Protein AF-A0A1V2Q1C4-F1 (afdb_monomer_lite)

Secondary structure (DSSP, 8-state):
-PPP-HHHHHHHHHHHHHHHHTTPPPPPHHHHHHHH---HHHHHHHHHHHHHHTT-S---------------HHHHHHHHHHHHHHHHHHHHHHHHHHTTS--TTPPTT----HHHHHHHHHHHHHHHHHHHHHHHS-PPSSHHHHHHHHHHHHHHHHHHHHHHHHHHHHHHHHTT--HHHHHHHHHHHHHHHHHHHHHHHHHHTS-----------------

Radius of gyration: 30.24 Å; chains: 1; bounding box: 58×58×98 Å

Foldseek 3Di:
DPPQDVVLLVQQVVQQVVCVVVVHDGDDLVRSCVRRVDDSVSVVVSVVVVVVVVPDPDDDDDDPPDPPPPPPLVVLLVLLVCLQVVLLVVLLCLQLVLQVLDPPDDDPPDDRDPVSSVVSNPLSVQLVVLVVCLPPDPFDDDPVSVCCNCVVSVVSCVVSLVSSLVSQLVVCVSVVHDNVCSNCVNVVSVVSNVVSVVSNVVSVPDDPPPPPPDPDPDDDDDD

Structure (mmCIF, N/CA/C/O backbone):
data_AF-A0A1V2Q1C4-F1
#
_entry.id   AF-A0A1V2Q1C4-F1
#
loop_
_atom_site.group_PDB
_atom_site.id
_atom_site.type_symbol
_atom_site.label_atom_id
_atom_site.label_alt_id
_atom_site.label_comp_id
_atom_site.label_asym_id
_atom_site.label_entity_id
_atom_site.label_seq_id
_atom_site.pdbx_PDB_ins_code
_atom_site.Cartn_x
_atom_site.Cartn_y
_atom_site.Cartn_z
_atom_site.occupancy
_atom_site.B_iso_or_equiv
_atom_site.auth_seq_id
_atom_site.auth_comp_id
_atom_site.auth_asym_id
_atom_site.auth_atom_id
_atom_site.pdbx_PDB_model_num
ATOM 1 N N . MET A 1 1 ? -17.940 -10.088 56.020 1.00 44.50 1 MET A N 1
ATOM 2 C CA . MET A 1 1 ? -17.611 -11.202 55.107 1.00 44.50 1 MET A CA 1
ATOM 3 C C . MET A 1 1 ? -18.701 -12.244 55.258 1.00 44.50 1 MET A C 1
ATOM 5 O O . MET A 1 1 ? -18.766 -12.874 56.302 1.00 44.50 1 MET A O 1
ATOM 9 N N . THR A 1 2 ? -19.612 -12.348 54.292 1.00 52.47 2 THR A N 1
ATOM 10 C CA . THR A 1 2 ? -20.645 -13.393 54.302 1.00 52.47 2 THR A CA 1
ATOM 11 C C . THR A 1 2 ? -19.956 -14.737 54.048 1.00 52.47 2 THR A C 1
ATOM 13 O O . THR A 1 2 ? -19.201 -14.818 53.070 1.00 52.47 2 THR A O 1
ATOM 16 N N . PRO A 1 3 ? -20.134 -15.753 54.911 1.00 53.47 3 PRO A N 1
ATOM 17 C CA . PRO A 1 3 ? -19.597 -17.081 54.649 1.00 53.47 3 PRO A CA 1
ATOM 18 C C . PRO A 1 3 ? -20.165 -17.591 53.322 1.00 53.47 3 PRO A C 1
ATOM 20 O O . PRO A 1 3 ? -21.337 -17.370 53.009 1.00 53.47 3 PRO A O 1
ATOM 23 N N . LEU A 1 4 ? -19.299 -18.189 52.506 1.00 62.41 4 LEU A N 1
ATOM 24 C CA . LEU A 1 4 ? -19.702 -18.816 51.257 1.00 62.41 4 LEU A CA 1
ATOM 25 C C . LEU A 1 4 ? -20.684 -19.947 51.586 1.00 62.41 4 LEU A C 1
ATOM 27 O O . LEU A 1 4 ? -20.444 -20.692 52.533 1.00 62.41 4 LEU A O 1
ATOM 31 N N . ASN A 1 5 ? -21.797 -20.051 50.858 1.00 78.12 5 ASN A N 1
ATOM 32 C CA . ASN A 1 5 ? -22.750 -21.129 51.102 1.00 78.12 5 ASN A CA 1
ATOM 33 C C . ASN A 1 5 ? -22.194 -22.417 50.460 1.00 78.12 5 ASN A C 1
ATOM 35 O O . ASN A 1 5 ? -22.124 -22.456 49.230 1.00 78.12 5 ASN A O 1
ATOM 39 N N . PRO A 1 6 ? -21.781 -23.442 51.232 1.00 76.62 6 PRO A N 1
ATOM 40 C CA . PRO A 1 6 ? -21.206 -24.673 50.679 1.00 76.62 6 PRO A CA 1
ATOM 41 C C . PRO A 1 6 ? -22.166 -25.377 49.711 1.00 76.62 6 PRO A C 1
ATOM 43 O O . PRO A 1 6 ? -21.731 -25.954 48.719 1.00 76.62 6 PRO A O 1
ATOM 46 N N . GLU A 1 7 ? -23.476 -25.229 49.921 1.00 81.12 7 GLU A N 1
ATOM 47 C CA . GLU A 1 7 ? -24.503 -25.768 49.025 1.00 81.12 7 GLU A CA 1
ATOM 48 C C . GLU A 1 7 ? -24.435 -25.166 47.613 1.00 81.12 7 GLU A C 1
ATOM 50 O O . GLU A 1 7 ? -24.717 -25.849 46.630 1.00 81.12 7 GLU A O 1
ATOM 55 N N . LEU A 1 8 ? -24.021 -23.898 47.488 1.00 82.75 8 LEU A N 1
ATOM 56 C CA . LEU A 1 8 ? -23.898 -23.219 46.197 1.00 82.75 8 LEU A CA 1
ATOM 57 C C . LEU A 1 8 ? -22.781 -23.835 45.348 1.00 82.75 8 LEU A C 1
ATOM 59 O O . LEU A 1 8 ? -22.937 -23.995 44.139 1.00 82.75 8 LEU A O 1
ATOM 63 N N . VAL A 1 9 ? -21.655 -24.171 45.979 1.00 82.81 9 VAL A N 1
ATOM 64 C CA . VAL A 1 9 ? -20.495 -24.765 45.302 1.00 82.81 9 VAL A CA 1
ATOM 65 C C . VAL A 1 9 ? -20.861 -26.145 44.770 1.00 82.81 9 VAL A C 1
ATOM 67 O O . VAL A 1 9 ? -20.645 -26.416 43.589 1.00 82.81 9 VAL A O 1
ATOM 70 N N . THR A 1 10 ? -21.517 -26.966 45.594 1.00 85.50 10 THR A N 1
ATOM 71 C CA . THR A 1 10 ? -21.990 -28.297 45.196 1.00 85.50 10 THR A CA 1
ATOM 72 C C . THR A 1 10 ? -23.004 -28.227 44.051 1.00 85.50 10 THR A C 1
ATOM 74 O O . THR A 1 10 ? -22.902 -28.992 43.094 1.00 85.50 10 THR A O 1
ATOM 77 N N . GLN A 1 11 ? -23.943 -27.274 44.078 1.00 83.62 11 GLN A N 1
ATOM 78 C CA . GLN A 1 11 ? -24.908 -27.085 42.985 1.00 83.62 11 GLN A CA 1
ATOM 79 C C . GLN A 1 11 ? -24.237 -26.679 41.665 1.00 83.62 11 GLN A C 1
ATOM 81 O O . GLN A 1 11 ? -24.634 -27.150 40.598 1.00 83.62 11 GLN A O 1
ATOM 86 N N . ILE A 1 12 ? -23.216 -25.817 41.719 1.00 85.56 12 ILE A N 1
ATOM 87 C CA . ILE A 1 12 ? -22.460 -25.401 40.530 1.00 85.56 12 ILE A CA 1
ATOM 88 C C . ILE A 1 12 ? -21.655 -26.579 39.965 1.00 85.56 12 ILE A C 1
ATOM 90 O O . ILE A 1 12 ? -21.700 -26.804 38.755 1.00 85.56 12 ILE A O 1
ATOM 94 N N . GLN A 1 13 ? -20.973 -27.355 40.815 1.00 86.00 13 GLN A N 1
ATOM 95 C CA . GLN A 1 13 ? -20.246 -28.563 40.402 1.00 86.00 13 GLN A CA 1
ATOM 96 C C . GLN A 1 13 ? -21.183 -29.571 39.725 1.00 86.00 13 GLN A C 1
ATOM 98 O O . GLN A 1 13 ? -20.927 -29.985 38.595 1.00 86.00 13 GLN A O 1
ATOM 103 N N . GLN A 1 14 ? -22.321 -29.878 40.353 1.00 86.81 14 GLN A N 1
ATOM 104 C CA . GLN A 1 14 ? -23.296 -30.825 39.816 1.00 86.81 14 GLN A CA 1
ATOM 105 C C . GLN A 1 14 ? -23.873 -30.364 38.466 1.00 86.81 14 GLN A C 1
ATOM 107 O O . GLN A 1 14 ? -24.061 -31.177 37.559 1.00 86.81 14 GLN A O 1
ATOM 112 N N . ALA A 1 15 ? -24.120 -29.061 38.286 1.00 83.88 15 ALA A N 1
ATOM 113 C CA . ALA A 1 15 ? -24.587 -28.511 37.012 1.00 83.88 15 ALA A CA 1
ATOM 114 C C . ALA A 1 15 ? -23.535 -28.635 35.893 1.00 83.88 15 ALA A C 1
ATOM 116 O O . ALA A 1 15 ? -23.882 -28.932 34.748 1.00 83.88 15 ALA A O 1
ATOM 117 N N . ILE A 1 16 ? -22.253 -28.436 36.215 1.00 85.56 16 ILE A N 1
ATOM 118 C CA . ILE A 1 16 ? -21.141 -28.591 35.266 1.00 85.56 16 ILE A CA 1
ATOM 119 C C . ILE A 1 16 ? -20.947 -30.068 34.896 1.00 85.56 16 ILE A C 1
ATOM 121 O O . ILE A 1 16 ? -20.787 -30.386 33.717 1.00 85.56 16 ILE A O 1
ATOM 125 N N . GLU A 1 17 ? -21.003 -30.975 35.872 1.00 86.12 17 GLU A N 1
ATOM 126 C CA . GLU A 1 17 ? -20.900 -32.420 35.643 1.00 86.12 17 GLU A CA 1
ATOM 127 C C . GLU A 1 17 ? -22.058 -32.957 34.805 1.00 86.12 17 GLU A C 1
ATOM 129 O O . GLU A 1 17 ? -21.836 -33.741 33.884 1.00 86.12 17 GLU A O 1
ATOM 134 N N . THR A 1 18 ? -23.280 -32.485 35.059 1.00 83.31 18 THR A N 1
ATOM 135 C CA . THR A 1 18 ? -24.466 -32.876 34.284 1.00 83.31 18 THR A CA 1
ATOM 136 C C . THR A 1 18 ? -24.341 -32.440 32.822 1.00 83.31 18 THR A C 1
ATOM 138 O O . THR A 1 18 ? -24.598 -33.238 31.922 1.00 83.31 18 THR A O 1
ATOM 141 N N . ALA A 1 19 ? -23.882 -31.209 32.561 1.00 79.75 19 ALA A N 1
ATOM 142 C CA . ALA A 1 19 ? -23.639 -30.731 31.197 1.00 79.75 19 ALA A CA 1
ATOM 143 C C . ALA A 1 19 ? -22.527 -31.533 30.499 1.00 79.75 19 ALA A C 1
ATOM 145 O O . ALA A 1 19 ? -22.669 -31.921 29.340 1.00 79.75 19 ALA A O 1
ATOM 146 N N . ARG A 1 20 ? -21.454 -31.866 31.229 1.00 83.31 20 ARG A N 1
ATOM 147 C CA . ARG A 1 20 ? -20.364 -32.710 30.722 1.00 83.31 20 ARG A CA 1
ATOM 148 C C . ARG A 1 20 ? -20.846 -34.123 30.383 1.00 83.31 20 ARG A C 1
ATOM 150 O O . ARG A 1 20 ? -20.477 -34.642 29.334 1.00 83.31 20 ARG A O 1
ATOM 157 N N . ALA A 1 21 ? -21.683 -34.727 31.228 1.00 79.75 21 ALA A N 1
ATOM 158 C CA . ALA A 1 21 ? -22.277 -36.042 30.982 1.00 79.75 21 ALA A CA 1
ATOM 159 C C . ALA A 1 21 ? -23.221 -36.039 29.766 1.00 79.75 21 ALA A C 1
ATOM 161 O O . ALA A 1 21 ? -23.303 -37.035 29.051 1.00 79.75 21 ALA A O 1
ATOM 162 N N . ALA A 1 22 ? -23.884 -34.911 29.498 1.00 79.44 22 ALA A N 1
ATOM 163 C CA . ALA A 1 22 ? -24.719 -34.705 28.317 1.00 79.44 22 ALA A CA 1
ATOM 164 C C . ALA A 1 22 ? -23.923 -34.355 27.039 1.00 79.44 22 ALA A C 1
ATOM 166 O O . ALA A 1 22 ? -24.509 -34.271 25.962 1.00 79.44 22 ALA A O 1
ATOM 167 N N . GLY A 1 23 ? -22.601 -34.154 27.132 1.00 75.88 23 GLY A N 1
ATOM 168 C CA . GLY A 1 23 ? -21.765 -33.709 26.010 1.00 75.88 23 GLY A CA 1
ATOM 169 C C . GLY A 1 23 ? -21.990 -32.246 25.607 1.00 75.88 23 GLY A C 1
ATOM 170 O O . GLY A 1 23 ? -21.585 -31.836 24.519 1.00 75.88 23 GLY A O 1
ATOM 171 N N . GLU A 1 24 ? -22.636 -31.457 26.465 1.00 79.56 24 GLU A N 1
ATOM 172 C CA . GLU A 1 24 ? -22.929 -30.047 26.233 1.00 79.56 24 GLU A CA 1
ATOM 173 C C . GLU A 1 24 ? -21.796 -29.139 26.742 1.00 79.56 24 GLU A C 1
ATOM 175 O O . GLU A 1 24 ? -21.061 -29.495 27.673 1.00 79.56 24 GLU A O 1
ATOM 180 N N . PRO A 1 25 ? -21.628 -27.939 26.154 1.00 78.62 25 PRO A N 1
ATOM 181 C CA . PRO A 1 25 ? -20.706 -26.949 26.692 1.00 78.62 25 PRO A CA 1
ATOM 182 C C . PRO A 1 25 ? -21.104 -26.557 28.128 1.00 78.62 25 PRO A C 1
ATOM 184 O O . PRO A 1 25 ? -22.296 -26.482 28.439 1.00 78.62 25 PRO A O 1
ATOM 187 N N . PRO A 1 26 ? -20.127 -26.265 29.008 1.00 78.88 26 PRO A N 1
ATOM 188 C CA . PRO A 1 26 ? -20.406 -25.952 30.403 1.00 78.88 26 PRO A CA 1
ATOM 189 C C . PRO A 1 26 ? -21.335 -24.731 30.517 1.00 78.88 26 PRO A C 1
ATOM 191 O O . PRO A 1 26 ? -21.164 -23.751 29.779 1.00 78.88 26 PRO A O 1
ATOM 194 N N . PRO A 1 27 ? -22.316 -24.760 31.438 1.00 81.31 27 PRO A N 1
ATOM 195 C CA . PRO A 1 27 ? -23.325 -23.719 31.547 1.00 81.31 27 PRO A CA 1
ATOM 196 C C . PRO A 1 27 ? -22.676 -22.370 31.862 1.00 81.31 27 PRO A C 1
ATOM 198 O O . PRO A 1 27 ? -21.942 -22.208 32.837 1.00 81.31 27 PRO A O 1
ATOM 201 N N . GLY A 1 28 ? -22.968 -21.373 31.025 1.00 81.19 28 GLY A N 1
ATOM 202 C CA . GLY A 1 28 ? -22.467 -20.017 31.211 1.00 81.19 28 GLY A CA 1
ATOM 203 C C . GLY A 1 28 ? -22.976 -19.373 32.505 1.00 81.19 28 GLY A C 1
ATOM 204 O O . GLY A 1 28 ? -24.005 -19.750 33.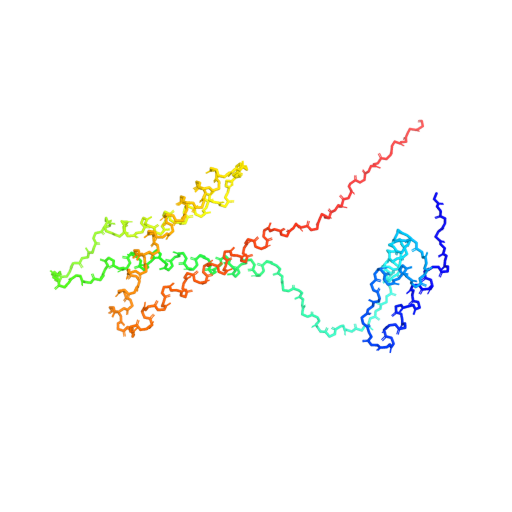064 1.00 81.19 28 GLY A O 1
ATOM 205 N N . ARG A 1 29 ? -22.285 -18.321 32.954 1.00 78.38 29 ARG A N 1
ATOM 206 C CA . ARG A 1 29 ? -22.619 -17.576 34.183 1.00 78.38 29 ARG A CA 1
ATOM 207 C C . ARG A 1 29 ? -24.094 -17.141 34.280 1.00 78.38 29 ARG A C 1
ATOM 209 O O . ARG A 1 29 ? -24.677 -17.350 35.340 1.00 78.38 29 ARG A O 1
ATOM 216 N N . PRO A 1 30 ? -24.741 -16.617 33.216 1.00 77.50 30 PRO A N 1
ATOM 217 C CA . PRO A 1 30 ? -26.167 -16.276 33.268 1.00 77.50 30 PRO A CA 1
ATOM 218 C C . PRO A 1 30 ? -27.071 -17.494 33.504 1.00 77.50 30 PRO A C 1
ATOM 220 O O . PRO A 1 30 ? -28.114 -17.384 34.143 1.00 77.50 30 PRO A O 1
ATOM 223 N N . THR A 1 31 ? -26.665 -18.663 33.008 1.00 80.81 31 THR A N 1
ATOM 224 C CA . THR A 1 31 ? -27.377 -19.929 33.198 1.00 80.81 31 THR A CA 1
ATOM 225 C C . THR A 1 31 ? -27.250 -20.405 34.641 1.00 80.81 31 THR A C 1
ATOM 227 O O . THR A 1 31 ? -28.256 -20.759 35.247 1.00 80.81 31 THR A O 1
ATOM 230 N N . LEU A 1 32 ? -26.057 -20.314 35.238 1.00 84.31 32 LEU A N 1
ATOM 231 C CA . LEU A 1 32 ? -25.843 -20.643 36.652 1.00 84.31 32 LEU A CA 1
ATOM 232 C C . LEU A 1 32 ? -26.638 -19.721 37.592 1.00 84.31 32 LEU A C 1
ATOM 234 O O . LEU A 1 32 ? -27.196 -20.205 38.572 1.00 84.31 32 LEU A O 1
ATOM 238 N N . VAL A 1 33 ? -26.768 -18.423 37.272 1.00 85.19 33 VAL A N 1
ATOM 239 C CA . VAL A 1 33 ? -27.636 -17.479 38.016 1.00 85.19 33 VAL A CA 1
ATOM 240 C C . VAL A 1 33 ? -29.088 -17.952 38.007 1.00 85.19 33 VAL A C 1
ATOM 242 O O . VAL A 1 33 ? -29.743 -17.966 39.046 1.00 85.19 33 VAL A O 1
ATOM 245 N N . ARG A 1 34 ? -29.596 -18.378 36.844 1.00 81.50 34 ARG A N 1
ATOM 246 C CA . ARG A 1 34 ? -30.978 -18.858 36.710 1.00 81.50 34 ARG A CA 1
ATOM 247 C C . ARG A 1 34 ? -31.217 -20.191 37.416 1.00 81.50 34 ARG A C 1
ATOM 249 O O . ARG A 1 34 ? -32.305 -20.385 37.942 1.00 81.50 34 ARG A O 1
ATOM 256 N N . LEU A 1 35 ? -30.230 -21.088 37.407 1.00 79.75 35 LEU A N 1
ATOM 257 C CA . LEU A 1 35 ? -30.340 -22.422 38.003 1.00 79.75 35 LEU A CA 1
ATOM 258 C C . LEU A 1 35 ? -30.222 -22.401 39.530 1.00 79.75 35 LEU A C 1
ATOM 260 O O . LEU A 1 35 ? -30.943 -23.125 40.203 1.00 79.75 35 LEU A O 1
ATOM 264 N N . THR A 1 36 ? -29.333 -21.567 40.071 1.00 81.56 36 THR A N 1
ATOM 265 C CA . THR A 1 36 ? -29.051 -21.520 41.518 1.00 81.56 36 THR A CA 1
ATOM 266 C C . THR A 1 36 ? -29.852 -20.445 42.256 1.00 81.56 36 THR A C 1
ATOM 268 O O . THR A 1 36 ? -29.891 -20.437 43.482 1.00 81.56 36 THR A O 1
ATOM 271 N N . GLY A 1 37 ? -30.449 -19.485 41.536 1.00 81.19 37 GLY A N 1
ATOM 272 C CA . GLY A 1 37 ? -31.089 -18.307 42.134 1.00 81.19 37 GLY A CA 1
ATOM 273 C C . GLY A 1 37 ? -30.113 -17.369 42.858 1.00 81.19 37 GLY A C 1
ATOM 274 O O . GLY A 1 37 ? -30.539 -16.401 43.489 1.00 81.19 37 GLY A O 1
ATOM 275 N N . ALA A 1 38 ? -28.806 -17.639 42.784 1.00 84.81 38 ALA A N 1
ATOM 276 C CA . ALA A 1 38 ? -27.780 -16.872 43.467 1.00 84.81 38 ALA A CA 1
ATOM 277 C C . ALA A 1 38 ? -27.375 -15.621 42.682 1.00 84.81 38 ALA A C 1
ATOM 279 O O . ALA A 1 38 ? -27.537 -15.514 41.465 1.00 84.81 38 ALA A O 1
ATOM 280 N N . THR A 1 39 ? -26.792 -14.656 43.390 1.00 84.25 39 THR A N 1
ATOM 281 C CA . THR A 1 39 ? -26.277 -13.437 42.763 1.00 84.25 39 THR A CA 1
ATOM 282 C C . THR A 1 39 ? -25.044 -13.741 41.904 1.00 84.25 39 THR A C 1
ATOM 284 O O . THR A 1 39 ? -24.215 -14.581 42.256 1.00 84.25 39 THR A O 1
ATOM 287 N N . ASP A 1 40 ? -24.859 -13.010 40.798 1.00 81.75 40 ASP A N 1
ATOM 288 C CA . ASP A 1 40 ? -23.687 -13.169 39.913 1.00 81.75 40 ASP A CA 1
ATOM 289 C C . ASP A 1 40 ? -22.347 -13.018 40.661 1.00 81.75 40 ASP A C 1
ATOM 291 O O . ASP A 1 40 ? -21.346 -13.643 40.305 1.00 81.75 40 ASP A O 1
ATOM 295 N N . HIS A 1 41 ? -22.318 -12.214 41.728 1.00 80.25 41 HIS A N 1
ATOM 296 C CA . HIS A 1 41 ? -21.135 -12.071 42.571 1.00 80.25 41 HIS A CA 1
ATOM 297 C C . HIS A 1 41 ? -20.815 -13.357 43.351 1.00 80.25 41 HIS A C 1
ATOM 299 O O . HIS A 1 41 ? -19.655 -13.764 43.396 1.00 80.25 41 HIS A O 1
ATOM 305 N N . ALA A 1 42 ? -21.829 -14.026 43.909 1.00 82.31 42 ALA A N 1
ATOM 306 C CA . ALA A 1 42 ? -21.651 -15.295 44.613 1.00 82.31 42 ALA A CA 1
ATOM 307 C C . ALA A 1 42 ? -21.174 -16.406 43.664 1.00 82.31 42 ALA A C 1
ATOM 309 O O . ALA A 1 42 ? -20.273 -17.164 44.011 1.00 82.31 42 ALA A O 1
ATOM 310 N N . ILE A 1 43 ? -21.701 -16.437 42.436 1.00 83.56 43 ILE A N 1
ATOM 311 C CA . ILE A 1 43 ? -21.305 -17.412 41.409 1.00 83.56 43 ILE A CA 1
ATOM 312 C C . ILE A 1 43 ? -19.874 -17.174 40.933 1.00 83.56 43 ILE A C 1
ATOM 314 O O . ILE A 1 43 ? -19.113 -18.125 40.791 1.00 83.56 43 ILE A O 1
ATOM 318 N N . ARG A 1 44 ? -19.464 -15.912 40.738 1.00 83.38 44 ARG A N 1
ATOM 319 C CA . ARG A 1 44 ? -18.059 -15.582 40.448 1.00 83.38 44 ARG A CA 1
ATOM 320 C C . ARG A 1 44 ? -17.117 -16.078 41.528 1.00 83.38 44 ARG A C 1
ATOM 322 O O . ARG A 1 44 ? -16.071 -16.626 41.207 1.00 83.38 44 ARG A O 1
ATOM 329 N N . LYS A 1 45 ? -17.482 -15.847 42.788 1.00 82.19 45 LYS A N 1
ATOM 330 C CA . LYS A 1 45 ? -16.655 -16.235 43.924 1.00 82.19 45 LYS A CA 1
ATOM 331 C C . LYS A 1 45 ? -16.547 -17.760 44.037 1.00 82.19 45 LYS A C 1
ATOM 333 O O . LYS A 1 45 ? -15.441 -18.261 44.171 1.00 82.19 45 LYS A O 1
ATOM 338 N N . ALA A 1 46 ? -17.657 -18.480 43.874 1.00 81.81 46 ALA A N 1
ATOM 339 C CA . ALA A 1 46 ? -17.675 -19.942 43.884 1.00 81.81 46 ALA A CA 1
ATOM 340 C C . ALA A 1 46 ? -16.881 -20.561 42.716 1.00 81.81 46 ALA A C 1
ATOM 342 O O . ALA A 1 46 ? -16.105 -21.484 42.927 1.00 81.81 46 ALA A O 1
ATOM 343 N N . LEU A 1 47 ? -17.009 -20.028 41.493 1.00 82.44 47 LEU A N 1
ATOM 344 C CA . LEU A 1 47 ? -16.219 -20.490 40.341 1.00 82.44 47 LEU A CA 1
ATOM 345 C C . LEU A 1 47 ? -14.716 -20.226 40.511 1.00 82.44 47 LEU A C 1
ATOM 347 O O . LEU A 1 47 ? -13.903 -21.026 40.057 1.00 82.44 47 LEU A O 1
ATOM 351 N N . ALA A 1 48 ? -14.347 -19.109 41.146 1.00 81.50 48 ALA A N 1
ATOM 352 C CA . ALA A 1 48 ? -12.953 -18.807 41.453 1.00 81.50 48 ALA A CA 1
ATOM 353 C C . ALA A 1 48 ? -12.384 -19.790 42.482 1.00 81.50 48 ALA A C 1
ATOM 355 O O . ALA A 1 48 ? -11.286 -20.285 42.270 1.00 81.50 48 ALA A O 1
ATOM 356 N N . GLU A 1 49 ? -13.143 -20.111 43.537 1.00 78.31 49 GLU A N 1
ATOM 357 C CA . GLU A 1 49 ? -12.734 -21.091 44.551 1.00 78.31 49 GLU A CA 1
ATOM 358 C C . GLU A 1 49 ? -12.543 -22.491 43.948 1.00 78.31 49 GLU A C 1
ATOM 360 O O . GLU A 1 49 ? -11.486 -23.082 44.162 1.00 78.31 49 GLU A O 1
ATOM 365 N N . LEU A 1 50 ? -13.464 -22.946 43.087 1.00 78.44 50 LEU A N 1
ATOM 366 C CA . LEU A 1 50 ? -13.340 -24.214 42.350 1.00 78.44 50 LEU A CA 1
ATOM 367 C C . LEU A 1 50 ? -12.087 -24.281 41.466 1.00 78.44 50 LEU A C 1
ATOM 369 O O . LEU A 1 50 ? -11.400 -25.297 41.437 1.00 78.44 50 LEU A O 1
ATOM 373 N N . ALA A 1 51 ? -11.755 -23.190 40.770 1.00 76.69 51 ALA A N 1
ATOM 374 C CA . ALA A 1 51 ? -10.545 -23.131 39.951 1.00 76.69 51 ALA A CA 1
ATOM 375 C C . ALA A 1 51 ? -9.257 -23.213 40.797 1.00 76.69 51 ALA A C 1
ATOM 377 O O . ALA A 1 51 ? -8.241 -23.735 40.336 1.00 76.69 51 ALA A O 1
ATOM 378 N N . THR A 1 52 ? -9.295 -22.717 42.038 1.00 69.12 52 THR A N 1
ATOM 379 C CA . THR A 1 52 ? -8.198 -22.881 43.008 1.00 69.12 52 THR A CA 1
ATOM 380 C C . THR A 1 52 ? -8.097 -24.301 43.565 1.00 69.12 52 THR A C 1
ATOM 382 O O . THR A 1 52 ? -6.977 -24.757 43.772 1.00 69.12 52 THR A O 1
ATOM 385 N N . GLU A 1 53 ? -9.212 -25.010 43.784 1.00 60.31 53 GLU A N 1
ATOM 386 C CA . GLU A 1 53 ? -9.202 -26.403 44.273 1.00 60.31 53 GLU A CA 1
ATOM 387 C C . GLU A 1 53 ? -8.656 -27.392 43.232 1.00 60.31 53 GLU A C 1
ATOM 389 O O . GLU A 1 53 ? -7.854 -28.257 43.584 1.00 60.31 53 GLU A O 1
ATOM 394 N N . ASP A 1 54 ? -8.986 -27.211 41.947 1.00 58.78 54 ASP A N 1
ATOM 395 C CA . ASP A 1 54 ? -8.420 -28.010 40.842 1.00 58.78 54 ASP A CA 1
ATOM 396 C C . ASP A 1 54 ? -6.898 -27.804 40.670 1.00 58.78 54 ASP A C 1
ATOM 398 O O . ASP A 1 54 ? -6.229 -28.569 39.974 1.00 58.78 54 ASP A O 1
ATOM 402 N N . THR A 1 55 ? -6.324 -26.787 41.325 1.00 50.56 55 THR A N 1
ATOM 403 C CA . THR A 1 55 ? -4.891 -26.461 41.288 1.00 50.56 55 THR A CA 1
ATOM 404 C C . THR A 1 55 ? -4.193 -26.840 42.606 1.00 50.56 55 THR A C 1
ATOM 406 O O . THR A 1 55 ? -3.369 -26.090 43.130 1.00 50.56 55 THR A O 1
ATOM 409 N N . SER A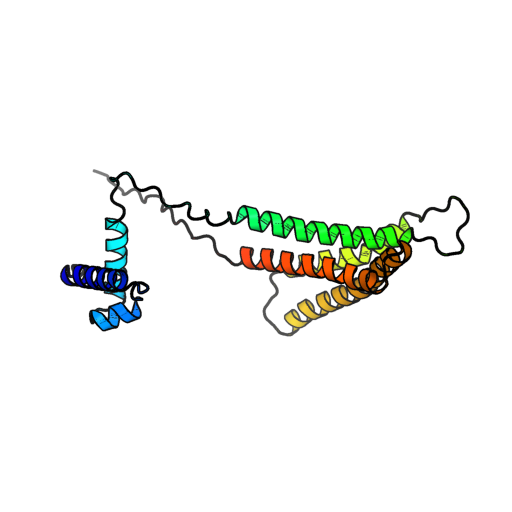 1 56 ? -4.510 -28.009 43.170 1.00 42.28 56 SER A N 1
ATOM 410 C CA . SER A 1 56 ? -3.718 -28.611 44.253 1.00 42.28 56 SER A CA 1
ATOM 411 C C . SER A 1 56 ? -2.530 -29.405 43.668 1.00 42.28 56 SER A C 1
ATOM 413 O O . SER A 1 56 ? -2.718 -30.187 42.733 1.00 42.28 56 SER A O 1
ATOM 415 N N . PRO A 1 57 ? -1.285 -29.213 44.152 1.00 48.50 57 PRO A N 1
ATOM 416 C CA . PRO A 1 57 ? -0.085 -29.766 43.531 1.00 48.50 57 PRO A CA 1
ATOM 417 C C . PRO A 1 57 ? 0.100 -31.233 43.924 1.00 48.50 57 PRO A C 1
ATOM 419 O O . PRO A 1 57 ? 0.815 -31.559 44.870 1.00 48.50 57 PRO A O 1
ATOM 422 N N . GLY A 1 58 ? -0.539 -32.128 43.184 1.00 50.09 58 GLY A N 1
ATOM 423 C CA . GLY A 1 58 ? -0.327 -33.554 43.357 1.00 50.09 58 GLY A CA 1
ATOM 424 C C . GLY A 1 58 ? -1.357 -34.389 42.630 1.00 50.09 58 GLY A C 1
ATOM 425 O O . GLY A 1 58 ? -2.204 -34.973 43.284 1.00 50.09 58 GLY A O 1
ATOM 426 N N . ASP A 1 59 ? -1.257 -34.491 41.304 1.00 40.41 59 ASP A N 1
ATOM 427 C CA . ASP A 1 59 ? -1.293 -35.827 40.721 1.00 40.41 59 ASP A CA 1
ATOM 428 C C . ASP A 1 59 ? -0.721 -35.899 39.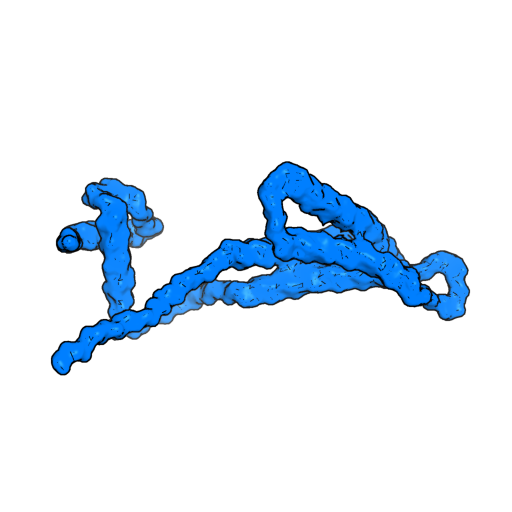310 1.00 40.41 59 ASP A C 1
ATOM 430 O O . ASP A 1 59 ? -0.733 -34.958 38.515 1.00 40.41 59 ASP A O 1
ATOM 434 N N . THR A 1 60 ? -0.161 -37.066 39.043 1.00 49.00 60 THR A N 1
ATOM 435 C CA . THR A 1 60 ? 0.639 -37.398 37.873 1.00 49.00 60 THR A CA 1
ATOM 436 C C . THR A 1 60 ? -0.226 -38.230 36.925 1.00 49.00 60 THR A C 1
ATOM 438 O O . THR A 1 60 ? -0.922 -39.137 37.369 1.00 49.00 60 THR A O 1
ATOM 441 N N . SER A 1 61 ? -0.044 -38.051 35.612 1.00 47.22 61 SER A N 1
ATOM 442 C CA . SER A 1 61 ? -0.389 -39.006 34.530 1.00 47.22 61 SER A CA 1
ATOM 443 C C . SER A 1 61 ? -1.811 -38.980 33.939 1.00 47.22 61 SER A C 1
ATOM 445 O O . SER A 1 61 ? -2.656 -39.823 34.213 1.00 47.22 61 SER A O 1
ATOM 447 N N . THR A 1 62 ? -2.002 -38.143 32.923 1.00 40.59 62 THR A N 1
ATOM 448 C CA . THR A 1 62 ? -2.512 -38.583 31.609 1.00 40.59 62 THR A CA 1
ATOM 449 C C . THR A 1 62 ? -1.877 -37.648 30.581 1.00 40.59 62 THR A C 1
ATOM 451 O O . THR A 1 62 ? -1.994 -36.436 30.758 1.00 40.59 62 THR A O 1
ATOM 454 N N . PRO A 1 63 ? -1.152 -38.132 29.553 1.00 46.69 63 PRO A N 1
ATOM 455 C CA . PRO A 1 63 ? -0.598 -37.227 28.562 1.00 46.69 63 PRO A CA 1
ATOM 456 C C . PRO A 1 63 ? -1.770 -36.591 27.810 1.00 46.69 63 PRO A C 1
ATOM 458 O O . PRO A 1 63 ? -2.548 -37.322 27.189 1.00 46.69 63 PRO A O 1
ATOM 461 N N . PRO A 1 64 ? -1.937 -35.258 27.845 1.00 52.00 64 PRO A N 1
ATOM 462 C CA . PRO A 1 64 ? -2.836 -34.620 26.911 1.00 52.00 64 PRO A CA 1
ATOM 463 C C . PRO A 1 64 ? -2.293 -34.918 25.513 1.00 52.00 64 PRO A C 1
ATOM 465 O O . PRO A 1 64 ? -1.135 -34.628 25.202 1.00 52.00 64 PRO A O 1
ATOM 468 N N . SER A 1 65 ? -3.141 -35.517 24.674 1.00 54.66 65 SER A N 1
ATOM 469 C CA . SER A 1 65 ? -3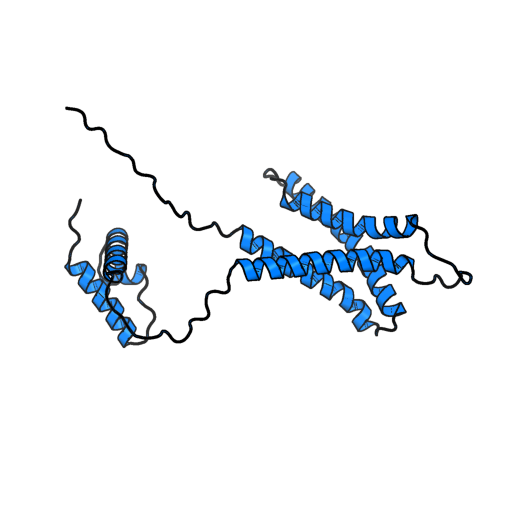.010 -35.444 23.215 1.00 54.66 65 SER A CA 1
ATOM 470 C C . SER A 1 65 ? -2.557 -34.024 22.872 1.00 54.66 65 SER A C 1
ATOM 472 O O . SER A 1 65 ? -3.135 -33.108 23.463 1.00 54.66 65 SER A O 1
ATOM 474 N N . PRO A 1 66 ? -1.511 -33.808 22.048 1.00 55.53 66 PRO A N 1
ATOM 475 C CA . PRO A 1 66 ? -0.848 -32.517 21.960 1.00 55.53 66 PRO A CA 1
ATOM 476 C C . PRO A 1 66 ? -1.867 -31.470 21.527 1.00 55.53 66 PRO A C 1
ATOM 478 O O . PRO A 1 66 ? -2.162 -31.311 20.342 1.00 55.53 66 PRO A O 1
ATOM 481 N N . ALA A 1 67 ? -2.409 -30.751 22.511 1.00 54.94 67 ALA A N 1
ATOM 482 C CA . ALA A 1 67 ? -3.021 -29.468 22.298 1.00 54.94 67 ALA A CA 1
ATOM 483 C C . ALA A 1 67 ? -1.923 -28.686 21.600 1.00 54.94 67 ALA A C 1
ATOM 485 O O . ALA A 1 67 ? -0.851 -28.474 22.173 1.00 54.94 67 ALA A O 1
ATOM 486 N N . THR A 1 68 ? -2.144 -28.390 20.320 1.00 56.47 68 THR A N 1
ATOM 487 C CA . THR A 1 68 ? -1.265 -27.522 19.554 1.00 56.47 68 THR A CA 1
ATOM 488 C C . THR A 1 68 ? -0.975 -26.336 20.464 1.00 56.47 68 THR A C 1
ATOM 490 O O . THR A 1 68 ? -1.936 -25.670 20.867 1.00 56.47 68 THR A O 1
ATOM 493 N N . PRO A 1 69 ? 0.286 -26.124 20.897 1.00 51.97 69 PRO A N 1
ATOM 494 C CA . PRO A 1 69 ? 0.590 -24.995 21.756 1.00 51.97 69 PRO A CA 1
ATOM 495 C C . PRO A 1 69 ? 0.013 -23.767 21.055 1.00 51.97 69 PRO A C 1
ATOM 497 O O . PRO A 1 69 ? 0.167 -23.685 19.829 1.00 51.97 69 PRO A O 1
ATOM 500 N N . PRO A 1 70 ? -0.705 -22.869 21.760 1.00 56.69 70 PRO A N 1
ATOM 501 C CA . PRO A 1 70 ? -1.223 -21.665 21.129 1.00 56.69 70 PRO A CA 1
ATOM 502 C C . PRO A 1 70 ? -0.052 -21.047 20.378 1.00 56.69 70 PRO A C 1
ATOM 504 O O . PRO A 1 70 ? 0.982 -20.770 20.995 1.00 56.69 70 PRO A O 1
ATOM 507 N N . ALA A 1 71 ? -0.166 -20.987 19.045 1.00 55.69 71 ALA A N 1
ATOM 508 C CA . ALA A 1 71 ? 0.923 -20.563 18.180 1.00 55.69 71 ALA A CA 1
ATOM 509 C C . ALA A 1 71 ? 1.484 -19.278 18.780 1.00 55.69 71 ALA A C 1
ATOM 511 O O . ALA A 1 71 ? 0.738 -18.318 18.996 1.00 55.69 71 ALA A O 1
ATOM 512 N N . ARG A 1 72 ? 2.758 -19.322 19.188 1.00 55.38 72 ARG A N 1
ATOM 513 C CA . ARG A 1 72 ? 3.365 -18.265 19.996 1.00 55.38 72 ARG A CA 1
ATOM 514 C C . ARG A 1 72 ? 3.113 -16.946 19.279 1.00 55.38 72 ARG A C 1
ATOM 516 O O . ARG A 1 72 ? 3.440 -16.807 18.105 1.00 55.38 72 ARG A O 1
ATOM 523 N N . THR A 1 73 ? 2.521 -15.978 19.967 1.00 61.25 73 THR A N 1
ATOM 524 C CA . THR A 1 73 ? 2.193 -14.655 19.407 1.00 61.25 73 THR A CA 1
ATOM 525 C C . THR A 1 73 ? 3.416 -13.968 18.781 1.00 61.25 73 THR A C 1
ATOM 527 O O . THR A 1 73 ? 3.287 -13.194 17.832 1.00 61.25 73 THR A O 1
ATOM 530 N N . THR A 1 74 ? 4.618 -14.317 19.252 1.00 63.59 74 THR A N 1
ATOM 531 C CA . THR A 1 74 ? 5.914 -13.939 18.676 1.00 63.59 74 THR A CA 1
ATOM 532 C C . THR A 1 74 ? 6.107 -14.429 17.235 1.00 63.59 74 THR A C 1
ATOM 534 O O . THR A 1 74 ? 6.599 -13.662 16.408 1.00 63.59 74 THR A O 1
ATOM 537 N N . ASP A 1 75 ? 5.676 -15.653 16.911 1.00 77.19 75 ASP A N 1
ATOM 538 C CA . ASP A 1 75 ? 5.823 -16.252 15.577 1.00 77.19 75 ASP A CA 1
ATOM 539 C C . ASP A 1 75 ? 4.912 -15.529 14.569 1.00 77.19 75 ASP A C 1
ATOM 541 O O . ASP A 1 75 ? 5.354 -15.139 13.488 1.00 77.19 75 ASP A O 1
ATOM 545 N N . GLY A 1 76 ? 3.666 -15.227 14.956 1.00 83.44 76 GLY A N 1
ATOM 546 C CA . GLY A 1 76 ? 2.731 -14.461 14.121 1.00 83.44 76 GLY A CA 1
ATOM 547 C C . GLY A 1 76 ? 3.191 -13.021 13.859 1.00 83.44 76 GLY A C 1
ATOM 548 O O . GLY A 1 76 ? 3.085 -12.523 12.735 1.00 83.44 76 GLY A O 1
ATOM 549 N N . ARG A 1 77 ? 3.771 -12.360 14.870 1.00 86.75 77 ARG A N 1
ATOM 550 C CA . ARG A 1 77 ? 4.340 -11.012 14.725 1.00 86.75 77 ARG A CA 1
ATOM 551 C C . ARG A 1 77 ? 5.522 -10.984 13.768 1.00 86.75 77 ARG A C 1
ATOM 553 O O . ARG A 1 77 ? 5.595 -10.069 12.951 1.00 86.75 77 ARG A O 1
ATOM 560 N N . LEU A 1 78 ? 6.410 -11.973 13.847 1.00 88.12 78 LEU A N 1
ATOM 561 C CA . LEU A 1 78 ? 7.555 -12.082 12.947 1.00 88.12 78 LEU A CA 1
ATOM 562 C C . LEU A 1 78 ? 7.103 -12.257 11.493 1.00 88.12 78 LEU A C 1
ATOM 564 O O . LEU A 1 78 ? 7.590 -11.542 10.621 1.00 88.12 78 LEU A O 1
ATOM 568 N N . VAL A 1 79 ? 6.138 -13.146 11.240 1.00 88.38 79 VAL A N 1
ATOM 569 C CA . VAL A 1 79 ? 5.598 -13.397 9.892 1.00 88.38 79 VAL A CA 1
ATOM 570 C C . VAL A 1 79 ? 4.928 -12.148 9.320 1.00 88.38 79 VAL A C 1
ATOM 572 O O . VAL A 1 79 ? 5.181 -11.780 8.173 1.00 88.38 79 VAL A O 1
ATOM 575 N N . ALA A 1 80 ? 4.120 -11.451 10.122 1.00 87.94 80 ALA A N 1
ATOM 576 C CA . ALA A 1 80 ? 3.478 -10.217 9.686 1.00 87.94 80 ALA A CA 1
ATOM 577 C C . ALA A 1 80 ? 4.515 -9.133 9.335 1.00 87.94 80 ALA A C 1
ATOM 579 O O . ALA A 1 80 ? 4.401 -8.487 8.293 1.00 87.94 80 ALA A O 1
ATOM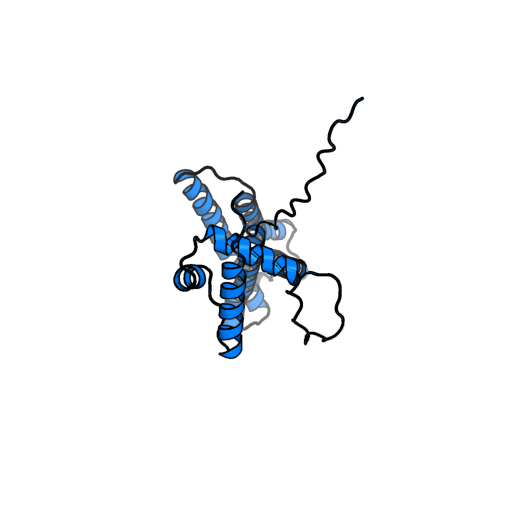 580 N N . TRP A 1 81 ? 5.564 -8.985 10.153 1.00 91.69 81 TRP A N 1
ATOM 581 C CA . TRP A 1 81 ? 6.654 -8.041 9.893 1.00 91.69 81 TRP A CA 1
ATOM 582 C C . TRP A 1 81 ? 7.450 -8.409 8.636 1.00 91.69 81 TRP A C 1
ATOM 584 O O . TRP A 1 81 ? 7.724 -7.542 7.809 1.00 91.69 81 TRP A O 1
ATOM 594 N N . ALA A 1 82 ? 7.752 -9.696 8.453 1.00 89.62 82 ALA A N 1
ATOM 595 C CA . ALA A 1 82 ? 8.427 -10.202 7.266 1.00 89.62 82 ALA A CA 1
ATOM 596 C C . ALA A 1 82 ? 7.623 -9.908 5.992 1.00 89.62 82 ALA A C 1
ATOM 598 O O . ALA A 1 82 ? 8.185 -9.375 5.040 1.00 89.62 82 ALA A O 1
ATOM 599 N N . GLY A 1 83 ? 6.310 -10.170 5.989 1.00 87.31 83 GLY A N 1
ATOM 600 C CA . GLY A 1 83 ? 5.443 -9.877 4.843 1.00 87.31 83 GLY A CA 1
ATOM 601 C C . GLY A 1 83 ? 5.369 -8.383 4.512 1.00 87.31 83 GLY A C 1
ATOM 602 O O . GLY A 1 83 ? 5.471 -8.002 3.346 1.00 87.31 83 GLY A O 1
ATOM 603 N N . PHE A 1 84 ? 5.277 -7.522 5.531 1.00 89.69 84 PHE A N 1
ATOM 604 C CA . PHE A 1 84 ? 5.247 -6.071 5.331 1.00 89.69 84 PHE A CA 1
ATOM 605 C C . PHE A 1 84 ? 6.570 -5.531 4.770 1.00 89.69 84 PHE A C 1
ATOM 607 O O . PHE A 1 84 ? 6.567 -4.749 3.816 1.00 89.69 84 PHE A O 1
ATOM 614 N N . VAL A 1 85 ? 7.706 -5.959 5.332 1.00 90.62 85 VAL A N 1
ATOM 615 C CA . VAL A 1 85 ? 9.034 -5.545 4.853 1.00 90.62 85 VAL A CA 1
ATOM 616 C C . VAL A 1 85 ? 9.306 -6.079 3.462 1.00 90.62 85 VAL A C 1
ATOM 618 O O . VAL A 1 85 ? 9.779 -5.327 2.615 1.00 90.62 85 VAL A O 1
ATOM 621 N N . PHE A 1 86 ? 8.971 -7.341 3.206 1.00 89.75 86 PHE A N 1
ATOM 622 C CA . PHE A 1 86 ? 9.113 -7.935 1.886 1.00 89.75 86 PHE A CA 1
ATOM 623 C C . PHE A 1 86 ? 8.342 -7.130 0.836 1.00 89.75 86 PHE A C 1
ATOM 625 O O . PHE A 1 86 ? 8.936 -6.699 -0.149 1.00 89.75 86 PHE A O 1
ATOM 632 N N . GLY A 1 87 ? 7.058 -6.844 1.073 1.00 87.25 87 GLY A N 1
ATOM 633 C CA . GLY A 1 87 ? 6.262 -6.031 0.153 1.00 87.25 87 GLY A CA 1
ATOM 634 C C . GLY A 1 87 ? 6.833 -4.622 -0.042 1.00 87.25 87 GLY A C 1
ATOM 635 O O . GLY A 1 87 ? 6.956 -4.163 -1.175 1.00 87.25 87 GLY A O 1
ATOM 636 N N . SER A 1 88 ? 7.283 -3.975 1.040 1.00 87.12 88 SER A N 1
ATOM 637 C CA . SER A 1 88 ? 7.890 -2.635 0.987 1.00 87.12 88 SER A CA 1
ATOM 638 C C . SER A 1 88 ? 9.161 -2.612 0.132 1.00 87.12 88 SER A C 1
ATOM 640 O O . SER A 1 88 ? 9.327 -1.745 -0.726 1.00 87.12 88 SER A O 1
ATOM 642 N N . VAL A 1 89 ? 10.052 -3.587 0.337 1.00 90.81 89 VAL A N 1
ATOM 643 C CA . VAL A 1 89 ? 11.294 -3.727 -0.434 1.00 90.81 89 VAL A CA 1
ATOM 644 C C . VAL A 1 89 ? 10.983 -4.022 -1.897 1.00 90.81 89 VAL A C 1
ATOM 646 O O . VAL A 1 89 ? 11.556 -3.376 -2.769 1.00 90.81 89 VAL A O 1
ATOM 649 N N . MET A 1 90 ? 10.054 -4.940 -2.178 1.00 85.44 90 MET A N 1
ATOM 650 C CA . MET A 1 90 ? 9.669 -5.288 -3.548 1.00 85.44 90 MET A CA 1
ATOM 651 C C . MET A 1 90 ? 9.018 -4.114 -4.289 1.00 85.44 90 MET A C 1
ATOM 653 O O . MET A 1 90 ? 9.298 -3.923 -5.468 1.00 85.44 90 MET A O 1
ATOM 657 N N . SER A 1 91 ? 8.214 -3.293 -3.608 1.00 86.56 91 SER A N 1
ATOM 658 C CA . SER A 1 91 ? 7.616 -2.076 -4.176 1.00 86.56 91 SER A CA 1
ATOM 659 C C . SER A 1 91 ? 8.684 -1.048 -4.577 1.00 86.56 91 SER A C 1
ATOM 661 O O . SER A 1 91 ? 8.689 -0.552 -5.707 1.00 86.56 91 SER A O 1
ATOM 663 N N . ILE A 1 92 ? 9.651 -0.779 -3.691 1.00 87.12 92 ILE A N 1
ATOM 664 C CA . ILE A 1 92 ? 10.768 0.131 -3.988 1.00 87.12 92 ILE A CA 1
ATOM 665 C C . ILE A 1 92 ? 11.639 -0.440 -5.111 1.00 87.12 92 ILE A C 1
ATOM 667 O O . ILE A 1 92 ? 11.964 0.275 -6.059 1.00 87.12 92 ILE A O 1
ATOM 671 N N . ALA A 1 93 ? 11.994 -1.724 -5.028 1.00 85.06 93 ALA A N 1
ATOM 672 C CA . ALA A 1 93 ? 12.833 -2.391 -6.013 1.00 85.06 93 ALA A CA 1
ATOM 673 C C . ALA A 1 93 ? 12.189 -2.378 -7.401 1.00 85.06 93 ALA A C 1
ATOM 675 O O . ALA A 1 93 ? 12.880 -2.084 -8.367 1.00 85.06 93 ALA A O 1
ATOM 676 N N . ALA A 1 94 ? 10.881 -2.620 -7.508 1.00 82.94 94 ALA A N 1
ATOM 677 C CA . ALA A 1 94 ? 10.160 -2.560 -8.775 1.00 82.94 94 ALA A CA 1
ATOM 678 C C . ALA A 1 94 ? 10.225 -1.168 -9.415 1.00 82.94 94 ALA A C 1
ATOM 680 O O . ALA A 1 94 ? 10.512 -1.050 -10.604 1.00 82.94 94 ALA A O 1
ATOM 681 N N . ASN A 1 95 ? 10.031 -0.112 -8.623 1.00 85.81 95 ASN A N 1
ATOM 682 C CA . ASN A 1 95 ? 10.095 1.261 -9.123 1.00 85.81 95 ASN A CA 1
ATOM 683 C C . ASN A 1 95 ? 11.515 1.657 -9.538 1.00 85.81 95 ASN A C 1
ATOM 685 O O . ASN A 1 95 ? 11.699 2.280 -10.580 1.00 85.81 95 ASN A O 1
ATOM 689 N N . VAL A 1 96 ? 12.530 1.268 -8.763 1.00 85.56 96 VAL A N 1
ATOM 690 C CA . VAL A 1 96 ? 13.935 1.488 -9.136 1.00 85.56 96 VAL A CA 1
ATOM 691 C C . VAL A 1 96 ? 14.279 0.700 -10.395 1.00 85.56 96 VAL A C 1
ATOM 693 O O . VAL A 1 96 ? 14.867 1.255 -11.318 1.00 85.56 96 VAL A O 1
ATOM 696 N N . LEU A 1 97 ? 13.882 -0.569 -10.469 1.00 83.50 97 LEU A N 1
ATOM 697 C CA . LEU A 1 97 ? 14.172 -1.450 -11.595 1.00 83.50 97 LEU A CA 1
ATOM 698 C C . LEU A 1 97 ? 13.453 -1.009 -12.869 1.00 83.50 97 LEU A C 1
ATOM 700 O O . LEU A 1 97 ? 13.994 -1.174 -13.957 1.00 83.50 97 LEU A O 1
ATOM 704 N N . HIS A 1 98 ? 12.299 -0.354 -12.739 1.00 80.88 98 HIS A N 1
ATOM 705 C CA . HIS A 1 98 ? 11.612 0.246 -13.872 1.00 80.88 98 HIS A CA 1
ATOM 706 C C . HIS A 1 98 ? 12.474 1.283 -14.612 1.00 80.88 98 HIS A C 1
ATOM 708 O O . HIS A 1 98 ? 12.397 1.395 -15.829 1.00 80.88 98 HIS A O 1
ATOM 714 N N . THR A 1 99 ? 13.382 1.977 -13.917 1.00 80.69 99 THR A N 1
ATOM 715 C CA . THR A 1 99 ? 14.319 2.924 -14.556 1.00 80.69 99 THR A CA 1
ATOM 716 C C . THR A 1 99 ? 15.381 2.248 -15.429 1.00 80.69 99 THR A C 1
ATOM 718 O O . THR A 1 99 ? 16.044 2.922 -16.214 1.00 80.69 99 THR A O 1
ATOM 721 N N . TRP A 1 100 ? 15.536 0.926 -15.301 1.00 75.62 100 TRP A N 1
ATOM 722 C CA . TRP A 1 100 ? 16.440 0.101 -16.100 1.00 75.62 100 TRP A CA 1
ATOM 723 C C . TRP A 1 100 ? 15.743 -0.562 -17.287 1.00 75.62 100 TRP A C 1
ATOM 725 O O . TRP A 1 100 ? 16.425 -1.223 -18.073 1.00 75.62 100 TRP A O 1
ATOM 735 N N . LEU A 1 101 ? 14.417 -0.406 -17.445 1.00 73.00 101 LEU A N 1
ATOM 736 C CA . LEU A 1 101 ? 13.778 -0.813 -18.691 1.00 73.00 101 LEU A CA 1
ATOM 737 C C . LEU A 1 101 ? 14.424 -0.011 -19.824 1.00 73.00 101 LEU A C 1
ATOM 739 O O . LEU A 1 101 ? 14.483 1.220 -19.732 1.00 73.00 101 LEU A O 1
ATOM 743 N N . PRO A 1 102 ? 14.916 -0.669 -20.887 1.00 60.44 102 PRO A N 1
ATOM 744 C CA . PRO A 1 102 ? 15.453 0.050 -22.023 1.00 60.44 102 PRO A CA 1
ATOM 745 C C . PRO A 1 102 ? 14.321 0.887 -22.614 1.00 60.44 102 PRO A C 1
ATOM 747 O O . PRO A 1 102 ? 13.388 0.339 -23.199 1.00 60.44 102 PRO A O 1
ATOM 750 N N . ALA A 1 103 ? 14.383 2.215 -22.486 1.00 58.09 103 ALA A N 1
ATOM 751 C CA . ALA A 1 103 ? 13.650 3.038 -23.433 1.00 58.09 103 ALA A CA 1
ATOM 752 C C . ALA A 1 103 ? 14.201 2.666 -24.815 1.00 58.09 103 ALA A C 1
ATOM 754 O O . ALA A 1 103 ? 15.418 2.541 -24.971 1.00 58.09 103 ALA A O 1
ATOM 755 N N . GLU A 1 104 ? 13.320 2.455 -25.790 1.00 56.75 104 GLU A N 1
ATOM 756 C CA . GLU A 1 104 ? 13.585 1.847 -27.107 1.00 56.75 104 GLU A CA 1
ATOM 757 C C . GLU A 1 104 ? 14.693 2.530 -27.956 1.00 56.75 104 GLU A C 1
ATOM 759 O O . GLU A 1 104 ? 14.932 2.152 -29.097 1.00 56.75 104 GLU A O 1
ATOM 764 N N . HIS A 1 105 ? 15.399 3.525 -27.410 1.00 52.94 105 HIS A N 1
ATOM 765 C CA . HIS A 1 105 ? 16.327 4.425 -28.085 1.00 52.94 105 HIS A CA 1
ATOM 766 C C . HIS A 1 105 ? 17.709 4.552 -27.405 1.00 52.94 105 HIS A C 1
ATOM 768 O O . HIS A 1 105 ? 18.463 5.467 -27.744 1.00 52.94 105 HIS A O 1
ATOM 774 N N . HIS A 1 106 ? 18.077 3.694 -26.443 1.00 60.16 106 HIS A N 1
ATOM 775 C CA . HIS A 1 106 ? 19.372 3.827 -25.757 1.00 60.16 106 HIS A CA 1
ATOM 776 C C . HIS A 1 106 ? 20.530 3.079 -26.451 1.00 60.16 106 HIS A C 1
ATOM 778 O O . HIS A 1 106 ? 20.381 1.914 -26.822 1.00 60.16 106 HIS A O 1
ATOM 784 N N . PRO A 1 107 ? 21.708 3.720 -26.609 1.00 65.81 107 PRO A N 1
ATOM 785 C CA . PRO A 1 107 ? 22.890 3.096 -27.201 1.00 65.81 107 PRO A CA 1
ATOM 786 C C . PRO A 1 107 ? 23.467 1.981 -26.311 1.00 65.81 107 PRO A C 1
ATOM 788 O O . PRO A 1 107 ? 23.263 1.958 -25.095 1.00 65.81 107 PRO A O 1
ATOM 791 N N . ALA A 1 108 ? 24.230 1.064 -26.914 1.00 63.28 108 ALA A N 1
ATOM 792 C CA . ALA A 1 108 ? 24.886 -0.030 -26.198 1.00 63.28 108 ALA A CA 1
ATOM 793 C C . ALA A 1 108 ? 25.810 0.503 -25.082 1.00 63.28 108 ALA A C 1
ATOM 795 O O . ALA A 1 108 ? 26.676 1.338 -25.336 1.00 63.28 108 ALA A O 1
ATOM 796 N N . GLY A 1 109 ? 25.620 0.016 -23.849 1.00 67.62 109 GLY A N 1
ATOM 797 C CA . GLY A 1 109 ? 26.366 0.454 -22.658 1.00 67.62 109 GLY A CA 1
ATOM 798 C C . GLY A 1 109 ? 25.680 1.540 -21.819 1.00 67.62 109 GLY A C 1
ATOM 799 O O . GLY A 1 109 ? 26.274 2.029 -20.861 1.00 67.62 109 GLY A O 1
ATOM 800 N N . TRP A 1 110 ? 24.445 1.925 -22.150 1.00 69.38 110 TRP A N 1
ATOM 801 C CA . TRP A 1 110 ? 23.677 2.872 -21.345 1.00 69.38 110 TRP A CA 1
ATOM 802 C C . TRP A 1 110 ? 23.238 2.265 -20.002 1.00 69.38 110 TRP A C 1
ATOM 804 O O . TRP A 1 110 ? 22.686 1.166 -19.953 1.00 69.38 110 TRP A O 1
ATOM 814 N N . SER A 1 111 ? 23.444 3.011 -18.915 1.00 68.44 111 SER A N 1
ATOM 815 C CA . SER A 1 111 ? 22.909 2.709 -17.584 1.00 68.44 111 SER A CA 1
ATOM 816 C C . SER A 1 111 ? 22.175 3.937 -17.035 1.00 68.44 111 SER A C 1
ATOM 818 O O . SER A 1 111 ? 22.733 5.040 -17.120 1.00 68.44 111 SER A O 1
ATOM 820 N N . PRO A 1 112 ? 20.984 3.791 -16.431 1.00 69.12 112 PRO A N 1
ATOM 821 C CA . PRO A 1 112 ? 20.299 4.900 -15.786 1.00 69.12 112 PRO A CA 1
ATOM 822 C C . PRO A 1 112 ? 21.171 5.475 -14.668 1.00 69.12 112 PRO A C 1
ATOM 824 O O . PRO A 1 112 ? 21.691 4.752 -13.815 1.00 69.12 112 PRO A O 1
ATOM 827 N N . GLY A 1 113 ? 21.324 6.799 -14.657 1.00 75.81 113 GLY A N 1
ATOM 828 C CA . GLY A 1 113 ? 22.017 7.491 -13.573 1.00 75.81 113 GLY A CA 1
ATOM 829 C C . GLY A 1 113 ? 21.315 7.303 -12.221 1.00 75.81 113 GLY A C 1
ATOM 830 O O . GLY A 1 113 ? 20.181 6.832 -12.138 1.00 75.81 113 GLY A O 1
ATOM 831 N N . LEU A 1 114 ? 21.969 7.736 -11.140 1.00 78.56 114 LEU A N 1
ATOM 832 C CA . LEU A 1 114 ? 21.394 7.664 -9.789 1.00 78.56 114 LEU A CA 1
ATOM 833 C C . LEU A 1 114 ? 20.131 8.528 -9.628 1.00 78.56 114 LEU A C 1
ATOM 835 O O . LEU A 1 114 ? 19.246 8.181 -8.852 1.00 78.56 114 LEU A O 1
ATOM 839 N N . ALA A 1 115 ? 20.016 9.638 -10.364 1.00 78.12 115 ALA A N 1
ATOM 840 C CA . ALA A 1 115 ? 18.893 10.568 -10.225 1.00 78.12 115 ALA A CA 1
ATOM 841 C C . ALA A 1 115 ? 17.519 9.951 -10.595 1.00 78.12 115 ALA A C 1
ATOM 843 O O . ALA A 1 115 ? 16.611 10.047 -9.770 1.00 78.12 115 ALA A O 1
ATOM 844 N N . PRO A 1 116 ? 17.344 9.269 -11.750 1.00 79.38 116 PRO A N 1
ATOM 845 C CA . PRO A 1 116 ? 16.115 8.526 -12.056 1.00 79.38 116 PRO A CA 1
ATOM 846 C C . PRO A 1 116 ? 15.755 7.465 -11.012 1.00 79.38 116 PRO A C 1
ATOM 848 O O . PRO A 1 116 ? 14.597 7.364 -10.613 1.00 79.38 116 PRO A O 1
ATOM 851 N N . GLN A 1 117 ? 16.749 6.710 -10.536 1.00 83.62 117 GLN A N 1
ATOM 852 C CA . GLN A 1 117 ? 16.552 5.645 -9.548 1.00 83.62 117 GLN A CA 1
ATOM 853 C C . GLN A 1 117 ? 16.030 6.201 -8.220 1.00 83.62 117 GLN A C 1
ATOM 855 O O . GLN A 1 117 ? 15.049 5.699 -7.673 1.00 83.62 117 GLN A O 1
ATOM 860 N N . ILE A 1 118 ? 16.649 7.282 -7.733 1.00 84.12 118 ILE A N 1
ATOM 861 C CA . ILE A 1 118 ? 16.198 7.979 -6.526 1.00 84.12 118 ILE A CA 1
ATOM 862 C C . ILE A 1 118 ? 14.788 8.531 -6.746 1.00 84.12 118 ILE A C 1
ATOM 864 O O . ILE A 1 118 ? 13.913 8.295 -5.919 1.00 84.12 118 ILE A O 1
ATOM 868 N N . GLY A 1 119 ? 14.542 9.204 -7.876 1.00 81.12 119 GLY A N 1
ATOM 869 C CA . GLY A 1 119 ? 13.239 9.785 -8.204 1.00 81.12 119 GLY A CA 1
ATOM 870 C C . GLY A 1 119 ? 12.100 8.761 -8.226 1.00 81.12 119 GLY A C 1
ATOM 871 O O . GLY A 1 119 ? 11.016 9.042 -7.720 1.00 81.12 119 GLY A O 1
ATOM 872 N N . ALA A 1 120 ? 12.347 7.552 -8.735 1.00 84.88 120 ALA A N 1
ATOM 873 C CA . ALA A 1 120 ? 11.352 6.481 -8.760 1.00 84.88 120 ALA A CA 1
ATOM 874 C C . ALA A 1 120 ? 11.052 5.902 -7.362 1.00 84.88 120 ALA A C 1
ATOM 876 O O . ALA A 1 120 ? 9.924 5.481 -7.096 1.00 84.88 120 ALA A O 1
ATOM 877 N N . ALA A 1 121 ? 12.030 5.920 -6.451 1.00 87.62 121 ALA A N 1
ATOM 878 C CA . ALA A 1 121 ? 11.860 5.471 -5.070 1.00 87.62 121 ALA A CA 1
ATOM 879 C C . ALA A 1 121 ? 11.155 6.504 -4.168 1.00 87.62 121 ALA A C 1
ATOM 881 O O . ALA A 1 121 ? 10.592 6.123 -3.142 1.00 87.62 121 ALA A O 1
ATOM 882 N N . VAL A 1 122 ? 11.142 7.794 -4.534 1.00 87.88 122 VAL A N 1
ATOM 883 C CA . VAL A 1 122 ? 10.537 8.862 -3.710 1.00 87.88 122 VAL A CA 1
ATOM 884 C C . VAL A 1 122 ? 9.068 8.580 -3.394 1.00 87.88 122 VAL A C 1
ATOM 886 O O . VAL A 1 122 ? 8.647 8.757 -2.252 1.00 87.88 122 VAL A O 1
ATOM 889 N N . TRP A 1 123 ? 8.292 8.114 -4.373 1.00 85.62 123 TRP A N 1
ATOM 890 C CA . TRP A 1 123 ? 6.854 7.886 -4.211 1.00 85.62 123 TRP A CA 1
ATOM 891 C C . TRP A 1 123 ? 6.517 6.804 -3.166 1.00 85.62 123 TRP A C 1
ATOM 893 O O . TRP A 1 123 ? 5.842 7.139 -2.187 1.00 85.62 123 TRP A O 1
ATOM 903 N N . PRO A 1 124 ? 7.018 5.553 -3.277 1.00 85.12 124 PRO A N 1
ATOM 904 C CA . PRO A 1 124 ? 6.751 4.520 -2.274 1.00 85.12 124 PRO A CA 1
ATOM 905 C C . PRO A 1 124 ? 7.348 4.865 -0.904 1.00 85.12 124 PRO A C 1
ATOM 907 O O . PRO A 1 124 ? 6.740 4.562 0.121 1.00 85.12 124 PRO A O 1
ATOM 910 N N . ILE A 1 125 ? 8.493 5.557 -0.850 1.00 89.06 125 ILE A N 1
ATOM 911 C CA . ILE A 1 125 ? 9.057 6.039 0.420 1.00 89.06 125 ILE A CA 1
ATOM 912 C C . ILE A 1 125 ? 8.118 7.063 1.069 1.00 89.06 125 ILE A C 1
ATOM 914 O O . ILE A 1 125 ? 7.839 6.969 2.264 1.00 89.06 125 ILE A O 1
ATOM 918 N N . GLY A 1 126 ? 7.581 8.009 0.295 1.00 88.50 126 GLY A N 1
ATOM 919 C CA . GLY A 1 126 ? 6.593 8.977 0.772 1.00 88.50 126 GLY A CA 1
ATOM 920 C C . GLY A 1 126 ? 5.331 8.310 1.327 1.00 88.50 126 GLY A C 1
ATOM 921 O O . GLY A 1 126 ? 4.799 8.748 2.351 1.00 88.50 126 GLY A O 1
ATOM 922 N N . LEU A 1 127 ? 4.887 7.209 0.714 1.00 88.31 127 LEU A N 1
ATOM 923 C CA . LEU A 1 127 ? 3.782 6.397 1.220 1.00 88.31 127 LEU A CA 1
ATOM 924 C C . LEU A 1 127 ? 4.122 5.720 2.556 1.00 88.31 127 LEU A C 1
ATOM 926 O O . LEU A 1 127 ? 3.345 5.830 3.506 1.00 88.31 127 LEU A O 1
ATOM 930 N N . LEU A 1 128 ? 5.288 5.079 2.667 1.00 90.50 128 LEU A N 1
ATOM 931 C CA . LEU A 1 128 ? 5.732 4.448 3.916 1.00 90.50 128 LEU A CA 1
ATOM 932 C C . LEU A 1 128 ? 5.861 5.468 5.054 1.00 90.50 128 LEU A C 1
ATOM 934 O O . LEU A 1 128 ? 5.373 5.226 6.158 1.00 90.50 128 LEU A O 1
ATOM 938 N N . LEU A 1 129 ? 6.436 6.640 4.775 1.00 90.88 129 LEU A N 1
ATOM 939 C CA . LEU A 1 129 ? 6.507 7.742 5.737 1.00 90.88 129 LEU A CA 1
ATOM 940 C C . LEU A 1 129 ? 5.112 8.233 6.138 1.00 90.88 129 LEU A C 1
ATOM 942 O O . LEU A 1 129 ? 4.872 8.496 7.314 1.00 90.88 129 LEU A O 1
ATOM 946 N N . SER A 1 130 ? 4.170 8.306 5.196 1.00 88.50 130 SER A N 1
ATOM 947 C CA . SER A 1 130 ? 2.784 8.686 5.493 1.00 88.50 130 SER A CA 1
ATOM 948 C C . SER A 1 130 ? 2.104 7.687 6.430 1.00 88.50 130 SER A C 1
ATOM 950 O O . SER A 1 130 ? 1.416 8.102 7.361 1.00 88.50 130 SER A O 1
ATOM 952 N N . VAL A 1 131 ? 2.316 6.382 6.228 1.00 87.19 131 VAL A N 1
ATOM 953 C CA . VAL A 1 131 ? 1.810 5.323 7.120 1.00 87.19 131 VAL A CA 1
ATOM 954 C C . VAL A 1 131 ? 2.462 5.404 8.502 1.00 87.19 131 VAL A C 1
ATOM 956 O O . VAL A 1 131 ? 1.786 5.222 9.513 1.00 87.19 131 VAL A O 1
ATOM 959 N N . GLU A 1 132 ? 3.749 5.728 8.570 1.00 91.12 132 GLU A N 1
ATOM 960 C CA . GLU A 1 132 ? 4.469 5.874 9.835 1.00 91.12 132 GLU A CA 1
ATOM 961 C C . GLU A 1 132 ? 3.978 7.079 10.650 1.00 91.12 132 GLU A C 1
ATOM 963 O O . GLU A 1 132 ? 3.721 6.988 11.851 1.00 91.12 132 GLU A O 1
ATOM 968 N N . VAL A 1 133 ? 3.766 8.214 9.985 1.00 88.62 133 VAL A N 1
ATOM 969 C CA . VAL A 1 133 ? 3.141 9.404 10.577 1.00 88.62 133 VAL A CA 1
ATOM 970 C C . VAL A 1 133 ? 1.720 9.074 11.053 1.00 88.62 133 VAL A C 1
ATOM 972 O O . VAL A 1 133 ? 1.319 9.448 12.159 1.00 88.62 133 VAL A O 1
ATOM 975 N N . LEU A 1 134 ? 0.963 8.322 10.249 1.00 88.06 134 LEU A N 1
ATOM 976 C CA . LEU A 1 134 ? -0.392 7.881 10.571 1.00 88.06 134 LEU A CA 1
ATOM 977 C C . LEU A 1 134 ? -0.447 6.969 11.807 1.00 88.06 134 LEU A C 1
ATOM 979 O O . LEU A 1 134 ? -1.449 7.004 12.532 1.00 88.06 134 LEU A O 1
ATOM 983 N N . SER A 1 135 ? 0.585 6.145 12.016 1.00 83.94 135 SER A N 1
ATOM 984 C CA . SER A 1 135 ? 0.652 5.136 13.077 1.00 83.94 135 SER A CA 1
ATOM 985 C C . SER A 1 135 ? 1.200 5.685 14.398 1.00 83.94 135 SER A C 1
ATOM 987 O O . SER A 1 135 ? 0.730 5.274 15.458 1.00 83.94 135 SER A O 1
ATOM 989 N N . ARG A 1 136 ? 2.156 6.624 14.355 1.00 86.06 136 ARG A N 1
ATOM 990 C CA . ARG A 1 136 ? 2.839 7.143 15.554 1.00 86.06 136 ARG A CA 1
ATOM 991 C C . ARG A 1 136 ? 2.185 8.362 16.184 1.00 86.06 136 ARG A C 1
ATOM 993 O O . ARG A 1 136 ? 2.337 8.580 17.385 1.00 86.06 136 ARG A O 1
ATOM 1000 N N . ILE A 1 137 ? 1.506 9.190 15.393 1.00 88.50 137 ILE A N 1
ATOM 1001 C CA . ILE A 1 137 ? 0.942 10.439 15.905 1.00 88.50 137 ILE A CA 1
ATOM 1002 C C . ILE A 1 137 ? -0.381 10.163 16.620 1.00 88.50 137 ILE A C 1
ATOM 1004 O O . ILE A 1 137 ? -1.301 9.550 16.077 1.00 88.50 137 ILE A O 1
ATOM 1008 N N . HIS A 1 138 ? -0.499 10.678 17.842 1.00 85.31 138 HIS A N 1
ATOM 1009 C CA . HIS A 1 138 ? -1.764 10.736 18.565 1.00 85.31 138 HIS A CA 1
ATOM 1010 C C . HIS A 1 138 ? -2.589 11.904 18.022 1.00 85.31 138 HIS A C 1
ATOM 1012 O O . HIS A 1 138 ? -2.436 13.048 18.444 1.00 85.31 138 HIS A O 1
ATOM 1018 N N . TRP A 1 139 ? -3.439 11.618 17.039 1.00 84.56 139 TRP A N 1
ATOM 1019 C CA . TRP A 1 139 ? -4.275 12.635 16.411 1.00 84.56 139 TRP A CA 1
ATOM 1020 C C . TRP A 1 139 ? -5.372 13.116 17.376 1.00 84.56 139 TRP A C 1
ATOM 1022 O O . TRP A 1 139 ? -6.089 12.283 17.943 1.00 84.56 139 TRP A O 1
ATOM 1032 N N . PRO A 1 140 ? -5.544 14.437 17.558 1.00 86.88 140 PRO A N 1
ATOM 1033 C CA . PRO A 1 140 ? -6.641 14.972 18.353 1.00 86.88 140 PRO A CA 1
ATOM 1034 C C . PRO A 1 140 ? -8.000 14.633 17.722 1.00 86.88 140 PRO A C 1
ATOM 1036 O O . PRO A 1 140 ? -8.132 14.444 16.511 1.00 86.88 140 PRO A O 1
ATOM 1039 N N . LYS A 1 141 ? -9.037 14.544 18.562 1.00 85.62 141 LYS A N 1
ATOM 1040 C CA . LYS A 1 141 ? -10.401 14.235 18.113 1.00 85.62 141 LYS A CA 1
ATOM 1041 C C . LYS A 1 141 ? -10.979 15.429 17.345 1.00 85.62 141 LYS A C 1
ATOM 1043 O O . LYS A 1 141 ? -10.913 16.559 17.818 1.00 85.62 141 LYS A O 1
ATOM 1048 N N . GLY A 1 142 ? -11.571 15.179 16.179 1.00 91.06 142 GLY A N 1
ATOM 1049 C CA . GLY A 1 142 ? -12.259 16.199 15.384 1.00 91.06 142 GLY A CA 1
ATOM 1050 C C . GLY A 1 142 ? -12.325 15.851 13.898 1.00 91.06 142 GLY A C 1
ATOM 1051 O O . GLY A 1 142 ? -11.465 15.139 13.376 1.00 91.06 142 GLY A O 1
ATOM 1052 N N . TRP A 1 143 ? -13.340 16.368 13.201 1.00 90.88 143 TRP A N 1
ATOM 1053 C CA . TRP A 1 143 ? -13.526 16.117 11.767 1.00 90.88 143 TRP A CA 1
ATOM 1054 C C . TRP A 1 143 ? -12.369 16.666 10.921 1.00 90.88 143 TRP A C 1
ATOM 1056 O O . TRP A 1 143 ? -11.876 15.966 10.047 1.00 90.88 143 TRP A O 1
ATOM 1066 N N . GLN A 1 144 ? -11.867 17.871 11.218 1.00 92.38 144 GLN A N 1
ATOM 1067 C CA . GLN A 1 144 ? -10.737 18.469 10.489 1.00 92.38 144 GLN A CA 1
ATOM 1068 C C . GLN A 1 144 ? -9.459 17.622 10.596 1.00 92.38 144 GLN A C 1
ATOM 1070 O O . GLN A 1 144 ? -8.784 17.388 9.599 1.00 92.38 144 GLN A O 1
ATOM 1075 N N . TRP A 1 145 ? -9.168 17.092 11.786 1.00 89.12 145 TRP A N 1
ATOM 1076 C CA . TRP A 1 145 ? -8.030 16.197 12.015 1.00 89.12 145 TRP A CA 1
ATOM 1077 C C . TRP A 1 145 ? -8.216 14.837 11.347 1.00 89.12 145 TRP A C 1
ATOM 1079 O O . TRP A 1 145 ? -7.263 14.267 10.827 1.00 89.12 145 TRP A O 1
ATOM 1089 N N . THR A 1 146 ? -9.454 14.345 11.297 1.00 87.75 146 THR A N 1
ATOM 1090 C CA . THR A 1 146 ? -9.820 13.128 10.561 1.00 87.75 146 THR A CA 1
ATOM 1091 C C . THR A 1 146 ? -9.619 13.322 9.058 1.00 87.75 146 THR A C 1
ATOM 1093 O O . THR A 1 146 ? -9.028 12.469 8.400 1.00 87.75 146 THR A O 1
ATOM 1096 N N . LEU A 1 147 ? -10.042 14.469 8.522 1.00 90.81 147 LEU A N 1
ATOM 1097 C CA . LEU A 1 147 ? -9.871 14.820 7.117 1.00 90.81 147 LEU A CA 1
ATOM 1098 C C . LEU A 1 147 ? -8.396 15.018 6.755 1.00 90.81 147 LEU A C 1
ATOM 1100 O O . LEU A 1 147 ? -7.963 14.514 5.729 1.00 90.81 147 LEU A O 1
ATOM 1104 N N . ALA A 1 148 ? -7.600 15.680 7.597 1.00 88.31 148 ALA A N 1
ATOM 1105 C CA . ALA A 1 148 ? -6.159 15.809 7.378 1.00 88.31 148 ALA A CA 1
ATOM 1106 C C . ALA A 1 148 ? -5.462 14.438 7.381 1.00 88.31 148 ALA A C 1
ATOM 1108 O O . ALA A 1 148 ? -4.645 14.149 6.510 1.00 88.31 148 ALA A O 1
ATOM 1109 N N . ARG A 1 149 ? -5.844 13.570 8.325 1.00 87.38 149 ARG A N 1
ATOM 1110 C CA . ARG A 1 149 ? -5.308 12.219 8.482 1.00 87.38 149 ARG A CA 1
ATOM 1111 C C . ARG A 1 149 ? -5.608 11.342 7.268 1.00 87.38 149 ARG A C 1
ATOM 1113 O O . ARG A 1 149 ? -4.698 10.826 6.631 1.00 87.38 149 ARG A O 1
ATOM 1120 N N . PHE A 1 150 ? -6.884 11.166 6.944 1.00 89.94 150 PHE A N 1
ATOM 1121 C CA . PHE A 1 150 ? -7.290 10.251 5.878 1.00 89.94 150 PHE A CA 1
ATOM 1122 C C . PHE A 1 150 ? -7.209 10.885 4.491 1.00 89.94 150 PHE A C 1
ATOM 1124 O O . PHE A 1 150 ? -6.881 10.192 3.536 1.00 89.94 150 PHE A O 1
ATOM 1131 N N . GLY A 1 151 ? -7.441 12.190 4.369 1.00 88.88 151 GLY A N 1
ATOM 1132 C CA . GLY A 1 151 ? -7.301 12.917 3.108 1.00 88.88 151 GLY A CA 1
ATOM 1133 C C . GLY A 1 151 ? -5.842 13.068 2.689 1.00 88.88 151 GLY A C 1
ATOM 1134 O O . GLY A 1 151 ? -5.504 12.762 1.548 1.00 88.88 151 GLY A O 1
ATOM 1135 N N . GLY A 1 152 ? -4.958 13.463 3.613 1.00 88.06 152 GLY A N 1
ATOM 1136 C CA . GLY A 1 152 ? -3.524 13.584 3.343 1.00 88.06 152 GLY A CA 1
ATOM 1137 C C . GLY A 1 152 ? -2.896 12.234 3.000 1.00 88.06 152 GLY A C 1
ATOM 1138 O O . GLY A 1 152 ? -2.348 12.066 1.911 1.00 88.06 152 GLY A O 1
ATOM 1139 N N . THR A 1 153 ? -3.052 11.238 3.880 1.00 88.56 153 THR A N 1
ATOM 1140 C CA . THR A 1 153 ? -2.535 9.888 3.615 1.00 88.56 153 THR A CA 1
ATOM 1141 C C . THR A 1 153 ? -3.193 9.258 2.390 1.00 88.56 153 THR A C 1
ATOM 1143 O O . THR A 1 153 ? -2.496 8.644 1.591 1.00 88.56 153 THR A O 1
ATOM 1146 N N . GLY A 1 154 ? -4.501 9.440 2.194 1.00 89.81 154 GLY A N 1
ATOM 1147 C CA . GLY A 1 154 ? -5.214 8.917 1.029 1.00 89.81 154 GLY A CA 1
ATOM 1148 C C . GLY A 1 154 ? -4.705 9.499 -0.289 1.00 89.81 154 GLY A C 1
ATOM 1149 O O . GLY A 1 154 ? -4.541 8.761 -1.255 1.00 89.81 154 GLY A O 1
ATOM 1150 N N . THR A 1 155 ? -4.375 10.792 -0.318 1.00 91.06 155 THR A N 1
ATOM 1151 C CA . THR A 1 155 ? -3.808 11.445 -1.509 1.00 91.06 155 THR A CA 1
ATOM 1152 C C . THR A 1 155 ? -2.434 10.873 -1.852 1.00 91.06 155 THR A C 1
ATOM 1154 O O . THR A 1 155 ? -2.196 10.495 -2.999 1.00 91.06 155 THR A O 1
ATOM 1157 N N . VAL A 1 156 ? -1.541 10.755 -0.860 1.00 89.06 156 VAL A N 1
ATOM 1158 C CA . VAL A 1 156 ? -0.204 10.170 -1.065 1.00 89.06 156 VAL A CA 1
ATOM 1159 C C . VAL A 1 156 ? -0.309 8.700 -1.474 1.00 89.06 156 VAL A C 1
ATOM 1161 O O . VAL A 1 156 ? 0.380 8.273 -2.398 1.00 89.06 156 VAL A O 1
ATOM 1164 N N . ALA A 1 157 ? -1.202 7.940 -0.835 1.00 88.38 157 ALA A N 1
ATOM 1165 C CA . ALA A 1 157 ? -1.454 6.541 -1.159 1.00 88.38 157 ALA A CA 1
ATOM 1166 C C . ALA A 1 157 ? -1.938 6.366 -2.594 1.00 88.38 157 ALA A C 1
ATOM 1168 O O . ALA A 1 157 ? -1.381 5.549 -3.318 1.00 88.38 157 ALA A O 1
ATOM 1169 N N . LEU A 1 158 ? -2.913 7.163 -3.033 1.00 89.94 158 LEU A N 1
ATOM 1170 C CA . LEU A 1 158 ? -3.443 7.069 -4.387 1.00 89.94 158 LEU A CA 1
ATOM 1171 C C . LEU A 1 158 ? -2.389 7.444 -5.435 1.00 89.94 158 LEU A C 1
ATOM 1173 O O . LEU A 1 158 ? -2.185 6.698 -6.389 1.00 89.94 158 LEU A O 1
ATOM 1177 N N . GLY A 1 159 ? -1.689 8.567 -5.240 1.00 88.25 159 GLY A N 1
ATOM 1178 C CA . GLY A 1 159 ? -0.642 9.010 -6.162 1.00 88.25 159 GLY A CA 1
ATOM 1179 C C . GLY A 1 159 ? 0.503 8.001 -6.270 1.00 88.25 159 GLY A C 1
ATOM 1180 O O . GLY A 1 159 ? 0.906 7.635 -7.374 1.00 88.25 159 GLY A O 1
ATOM 1181 N N . SER A 1 160 ? 0.979 7.492 -5.130 1.00 87.25 160 SER A N 1
ATOM 1182 C CA . SER A 1 160 ? 2.026 6.470 -5.096 1.00 87.25 160 SER A CA 1
ATOM 1183 C C . SER A 1 160 ? 1.561 5.155 -5.720 1.00 87.25 160 SER A C 1
ATOM 1185 O O . SER A 1 160 ? 2.326 4.545 -6.462 1.00 87.25 160 SER A O 1
ATOM 1187 N N . ALA A 1 161 ? 0.330 4.716 -5.447 1.00 86.62 161 ALA A N 1
ATOM 1188 C CA . ALA A 1 161 ? -0.201 3.463 -5.972 1.00 86.62 161 ALA A CA 1
ATOM 1189 C C . ALA A 1 161 ? -0.318 3.495 -7.498 1.00 86.62 161 ALA A C 1
ATOM 1191 O O . ALA A 1 161 ? 0.137 2.566 -8.152 1.00 86.62 161 ALA A O 1
ATOM 1192 N N . VAL A 1 162 ? -0.857 4.570 -8.083 1.00 87.94 162 VAL A N 1
ATOM 1193 C CA . VAL A 1 162 ? -1.019 4.675 -9.545 1.00 87.94 162 VAL A CA 1
ATOM 1194 C C . VAL A 1 162 ? 0.331 4.607 -10.263 1.00 87.94 162 VAL A C 1
ATOM 1196 O O . VAL A 1 162 ? 0.486 3.831 -11.206 1.00 87.94 162 VAL A O 1
ATOM 1199 N N . ILE A 1 163 ? 1.316 5.384 -9.801 1.00 85.25 163 ILE A N 1
ATOM 1200 C CA . ILE A 1 163 ? 2.651 5.427 -10.414 1.00 85.25 163 ILE A CA 1
ATOM 1201 C C . ILE A 1 163 ? 3.381 4.092 -10.202 1.00 85.25 163 ILE A C 1
ATOM 1203 O O . ILE A 1 163 ? 3.915 3.518 -11.150 1.00 85.25 163 ILE A O 1
ATOM 1207 N N . SER A 1 164 ? 3.360 3.557 -8.977 1.00 86.19 164 SER A N 1
ATOM 1208 C CA . SER A 1 164 ? 4.048 2.304 -8.643 1.00 86.19 164 SER A CA 1
ATOM 1209 C C . SER A 1 164 ? 3.435 1.086 -9.336 1.00 86.19 164 SER A C 1
ATOM 1211 O O . SER A 1 164 ? 4.163 0.182 -9.747 1.00 86.19 164 SER A O 1
ATOM 1213 N N . TYR A 1 165 ? 2.109 1.062 -9.491 1.00 87.81 165 TYR A N 1
ATOM 1214 C CA . TYR A 1 165 ? 1.398 0.004 -10.204 1.00 87.81 165 TYR A CA 1
ATOM 1215 C C . TYR A 1 165 ? 1.804 -0.030 -11.676 1.00 87.81 165 TYR A C 1
ATOM 1217 O O . TYR A 1 165 ? 2.082 -1.104 -12.206 1.00 87.81 165 TYR A O 1
ATOM 1225 N N . GLY A 1 166 ? 1.873 1.140 -12.323 1.00 86.44 166 GLY A N 1
ATOM 1226 C CA . GLY A 1 166 ? 2.336 1.262 -13.705 1.00 86.44 166 GLY A CA 1
ATOM 1227 C C . GLY A 1 166 ? 3.742 0.694 -13.879 1.00 86.44 166 GLY A C 1
ATOM 1228 O O . GLY A 1 166 ? 3.934 -0.233 -14.657 1.00 86.44 166 GLY A O 1
ATOM 1229 N N . HIS A 1 167 ? 4.693 1.159 -13.066 1.00 86.88 167 HIS A N 1
ATOM 1230 C CA . HIS A 1 167 ? 6.089 0.724 -13.139 1.00 86.88 167 HIS A CA 1
ATOM 1231 C C . HIS A 1 167 ? 6.273 -0.790 -12.980 1.00 86.8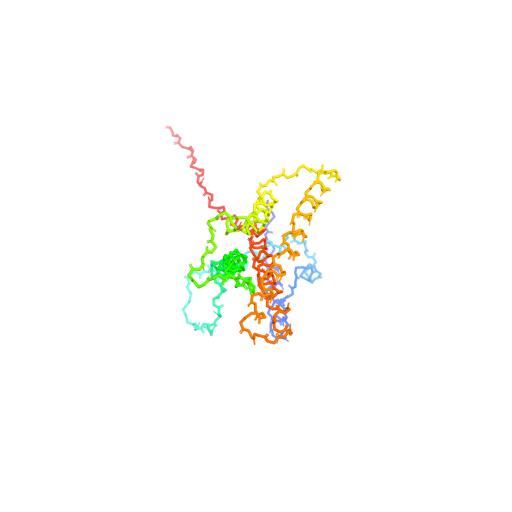8 167 HIS A C 1
ATOM 1233 O O . HIS A 1 167 ? 6.996 -1.412 -13.760 1.00 86.88 167 HIS A O 1
ATOM 1239 N N . LEU A 1 168 ? 5.615 -1.396 -11.987 1.00 85.06 168 LEU A N 1
ATOM 1240 C CA . LEU A 1 168 ? 5.711 -2.836 -11.750 1.00 85.06 168 LEU A CA 1
ATOM 1241 C C . LEU A 1 168 ? 4.994 -3.648 -12.839 1.00 85.06 168 LEU A C 1
ATOM 1243 O O . LEU A 1 168 ? 5.502 -4.685 -13.262 1.00 85.06 168 LEU A O 1
ATOM 1247 N N . ARG A 1 169 ? 3.840 -3.184 -13.328 1.00 86.44 169 ARG A N 1
ATOM 1248 C CA . ARG A 1 169 ? 3.150 -3.821 -14.456 1.00 86.44 169 ARG A CA 1
ATOM 1249 C C . ARG A 1 169 ? 4.014 -3.793 -15.715 1.00 86.44 169 ARG A C 1
ATOM 1251 O O . ARG A 1 169 ? 4.156 -4.824 -16.366 1.00 86.44 169 ARG A O 1
ATOM 1258 N N . ASP A 1 170 ? 4.597 -2.646 -16.039 1.00 85.12 170 ASP A N 1
ATOM 1259 C CA . ASP A 1 170 ? 5.441 -2.475 -17.223 1.00 85.12 170 ASP A CA 1
ATOM 1260 C C . ASP A 1 170 ? 6.714 -3.319 -17.120 1.00 85.12 170 ASP A C 1
ATOM 1262 O O . ASP A 1 170 ? 7.127 -3.942 -18.095 1.00 85.12 170 ASP A O 1
ATOM 1266 N N . LEU A 1 171 ? 7.283 -3.434 -15.917 1.00 84.94 171 LEU A N 1
ATOM 1267 C CA . LEU A 1 171 ? 8.396 -4.336 -15.628 1.00 84.94 171 LEU A CA 1
ATOM 1268 C C . LEU A 1 171 ? 8.029 -5.808 -15.874 1.00 84.94 171 LEU A C 1
ATOM 1270 O O . LEU A 1 171 ? 8.778 -6.532 -16.526 1.00 84.94 171 LEU A O 1
ATOM 1274 N N . LEU A 1 172 ? 6.858 -6.250 -15.406 1.00 85.31 172 LEU A N 1
ATOM 1275 C CA . LEU A 1 172 ? 6.379 -7.616 -15.637 1.00 85.31 172 LEU A CA 1
ATOM 1276 C C . LEU A 1 172 ? 6.121 -7.883 -17.127 1.00 85.31 172 LEU A C 1
ATOM 1278 O O . LEU A 1 172 ? 6.474 -8.952 -17.626 1.00 85.31 172 LEU A O 1
ATOM 1282 N N . LEU A 1 173 ? 5.565 -6.910 -17.853 1.00 87.38 173 LEU A N 1
ATOM 1283 C CA . LEU A 1 173 ? 5.388 -7.000 -19.304 1.00 87.38 173 LEU A CA 1
ATOM 1284 C C . LEU A 1 173 ? 6.734 -7.078 -20.039 1.00 87.38 173 LEU A C 1
ATOM 1286 O O . LEU A 1 173 ? 6.880 -7.898 -20.944 1.00 87.38 173 LEU A O 1
ATOM 1290 N N . ALA A 1 174 ? 7.729 -6.290 -19.622 1.00 84.62 174 ALA A N 1
ATOM 1291 C CA . ALA A 1 174 ? 9.081 -6.334 -20.178 1.00 84.62 174 ALA A CA 1
ATOM 1292 C C . ALA A 1 174 ? 9.789 -7.675 -19.919 1.00 84.62 174 ALA A C 1
ATOM 1294 O O . ALA A 1 174 ? 10.623 -8.096 -20.714 1.00 84.62 174 ALA A O 1
ATOM 1295 N N . TRP A 1 175 ? 9.420 -8.385 -18.852 1.00 86.12 175 TRP A N 1
ATOM 1296 C CA . TRP A 1 175 ? 9.862 -9.757 -18.579 1.00 86.12 175 TRP A CA 1
ATOM 1297 C C . TRP A 1 175 ? 9.015 -10.841 -19.248 1.00 86.12 175 TRP A C 1
ATOM 1299 O O . TRP A 1 175 ? 9.147 -12.017 -18.914 1.00 86.12 175 TRP A O 1
ATOM 1309 N N . HIS A 1 176 ? 8.153 -10.465 -20.192 1.00 86.62 176 HIS A N 1
ATOM 1310 C CA . HIS A 1 176 ? 7.287 -11.377 -20.937 1.00 86.62 176 HIS A CA 1
ATOM 1311 C C . HIS A 1 176 ? 6.259 -12.133 -20.077 1.00 86.62 176 HIS A C 1
ATOM 1313 O O . HIS A 1 176 ? 5.752 -13.177 -20.494 1.00 86.62 176 HIS A O 1
ATOM 1319 N N . TYR A 1 177 ? 5.886 -11.609 -18.901 1.00 86.69 177 TYR A N 1
ATOM 1320 C CA . TYR A 1 177 ? 4.705 -12.113 -18.200 1.00 86.69 177 TYR A CA 1
ATOM 1321 C C . TYR A 1 177 ? 3.433 -11.776 -18.986 1.00 86.69 177 TYR A C 1
ATOM 1323 O O . TYR A 1 177 ? 3.314 -10.721 -19.611 1.00 86.69 177 TYR A O 1
ATOM 1331 N N . GLY A 1 178 ? 2.443 -12.671 -18.927 1.00 86.69 178 GLY A N 1
ATOM 1332 C CA . GLY A 1 178 ? 1.146 -12.441 -19.563 1.00 86.69 178 GLY A CA 1
ATOM 1333 C C . GLY A 1 178 ? 0.441 -11.189 -19.006 1.00 86.69 178 GLY A C 1
ATOM 1334 O O . GLY A 1 178 ? 0.600 -10.885 -17.821 1.00 86.69 178 GLY A O 1
ATOM 1335 N N . PRO A 1 179 ? -0.402 -10.489 -19.794 1.00 86.38 179 PRO A N 1
ATOM 1336 C CA . PRO A 1 179 ? -1.033 -9.229 -19.377 1.00 86.38 179 PRO A CA 1
ATOM 1337 C C . PRO A 1 179 ? -1.837 -9.326 -18.077 1.00 86.38 179 PRO A C 1
ATOM 1339 O O . PRO A 1 179 ? -1.830 -8.399 -17.269 1.00 86.38 179 PRO A O 1
ATOM 1342 N N . LEU A 1 180 ? -2.496 -10.468 -17.855 1.00 86.88 180 LEU A N 1
ATOM 1343 C CA . LEU A 1 180 ? -3.214 -10.751 -16.613 1.00 86.88 180 LEU A CA 1
ATOM 1344 C C . LEU A 1 180 ? -2.261 -10.866 -15.418 1.00 86.88 180 LEU A C 1
ATOM 1346 O O . LEU A 1 180 ? -2.516 -10.267 -14.381 1.00 86.88 180 LEU A O 1
ATOM 1350 N N . ALA A 1 181 ? -1.143 -11.582 -15.563 1.00 81.12 181 ALA A N 1
ATOM 1351 C CA . ALA A 1 181 ? -0.153 -11.713 -14.496 1.00 81.12 181 ALA A CA 1
ATOM 1352 C C . ALA A 1 181 ? 0.517 -10.367 -14.178 1.00 81.12 181 ALA A C 1
ATOM 1354 O O . ALA A 1 181 ? 0.688 -10.032 -13.010 1.00 81.12 181 ALA A O 1
ATOM 1355 N N . ALA A 1 182 ? 0.818 -9.562 -15.202 1.00 87.25 182 ALA A N 1
ATOM 1356 C CA . ALA A 1 182 ? 1.378 -8.223 -15.036 1.00 87.25 182 ALA A CA 1
ATOM 1357 C C . ALA A 1 182 ? 0.417 -7.247 -14.333 1.00 87.25 182 ALA A C 1
ATOM 1359 O O . ALA A 1 182 ? 0.859 -6.379 -13.586 1.00 87.25 182 ALA A O 1
ATOM 1360 N N . ALA A 1 183 ? -0.895 -7.396 -14.540 1.00 85.94 183 ALA A N 1
ATOM 1361 C CA . ALA A 1 183 ? -1.907 -6.614 -13.831 1.00 85.94 183 ALA A CA 1
ATOM 1362 C C . ALA A 1 183 ? -2.119 -7.095 -12.382 1.00 85.94 183 ALA A C 1
ATOM 1364 O O . ALA A 1 183 ? -2.312 -6.294 -11.472 1.00 85.94 183 ALA A O 1
ATOM 1365 N N . VAL A 1 184 ? -2.072 -8.407 -12.146 1.00 88.56 184 VAL A N 1
ATOM 1366 C CA . VAL A 1 184 ? -2.320 -8.987 -10.817 1.00 88.56 184 VAL A CA 1
ATOM 1367 C C . VAL A 1 184 ? -1.098 -8.881 -9.898 1.00 88.56 184 VAL A C 1
ATOM 1369 O O . VAL A 1 184 ? -1.264 -8.731 -8.691 1.00 88.56 184 VAL A O 1
ATOM 1372 N N . GLY A 1 185 ? 0.122 -8.911 -10.441 1.00 84.31 185 GLY A N 1
ATOM 1373 C CA . GLY A 1 185 ? 1.372 -8.877 -9.671 1.00 84.31 185 GLY A CA 1
ATOM 1374 C C . GLY A 1 185 ? 1.443 -7.762 -8.614 1.00 84.31 185 GLY A C 1
ATOM 1375 O O . GLY A 1 185 ? 1.656 -8.077 -7.441 1.00 84.31 185 GLY A O 1
ATOM 1376 N N . PRO A 1 186 ? 1.203 -6.486 -8.973 1.00 85.94 186 PRO A N 1
ATOM 1377 C CA . PRO A 1 186 ? 1.160 -5.393 -8.001 1.00 85.94 186 PRO A CA 1
ATOM 1378 C C . PRO A 1 186 ? 0.107 -5.583 -6.901 1.00 85.94 186 PRO A C 1
ATOM 1380 O O . PRO A 1 186 ? 0.396 -5.368 -5.726 1.00 85.94 186 PRO A O 1
ATOM 1383 N N . LEU A 1 187 ? -1.090 -6.068 -7.257 1.00 88.50 187 LEU A N 1
ATOM 1384 C CA . LEU A 1 187 ? -2.184 -6.284 -6.302 1.00 88.50 187 LEU A CA 1
ATOM 1385 C C . LEU A 1 187 ? -1.838 -7.343 -5.251 1.00 88.50 187 LEU A C 1
ATOM 1387 O O . LEU A 1 187 ? -2.277 -7.241 -4.108 1.00 88.50 187 LEU A O 1
ATOM 1391 N N . VAL A 1 188 ? -1.053 -8.357 -5.621 1.00 88.06 188 VAL A N 1
ATOM 1392 C CA . VAL A 1 188 ? -0.608 -9.400 -4.686 1.00 88.06 188 VAL A CA 1
ATOM 1393 C C . VAL A 1 188 ? 0.360 -8.829 -3.648 1.00 88.06 188 VAL A C 1
ATOM 1395 O O . VAL A 1 188 ? 0.228 -9.144 -2.464 1.00 88.06 188 VAL A O 1
ATOM 1398 N N . LEU A 1 189 ? 1.300 -7.972 -4.062 1.00 85.75 189 LEU A N 1
ATOM 1399 C CA . LEU A 1 189 ? 2.231 -7.317 -3.136 1.00 85.75 189 LEU A CA 1
ATOM 1400 C C . LEU A 1 189 ? 1.498 -6.371 -2.179 1.00 85.75 189 LEU A C 1
ATOM 1402 O O . LEU A 1 189 ? 1.710 -6.444 -0.967 1.00 85.75 189 LEU A O 1
ATOM 1406 N N . ASP A 1 190 ? 0.590 -5.549 -2.702 1.00 87.00 190 ASP A N 1
ATOM 1407 C CA . ASP A 1 190 ? -0.206 -4.631 -1.886 1.00 87.00 190 ASP A CA 1
ATOM 1408 C C . ASP A 1 190 ? -1.123 -5.395 -0.924 1.00 87.00 190 ASP A C 1
ATOM 1410 O O . ASP A 1 190 ? -1.197 -5.075 0.264 1.00 87.00 190 ASP A O 1
ATOM 1414 N N . GLY A 1 191 ? -1.778 -6.457 -1.402 1.00 88.00 191 GLY A N 1
ATOM 1415 C CA . GLY A 1 191 ? -2.623 -7.324 -0.585 1.00 88.00 191 GLY A CA 1
ATOM 1416 C C . GLY A 1 191 ? -1.853 -7.959 0.572 1.00 88.00 191 GLY A C 1
ATOM 1417 O O . GLY A 1 191 ? -2.327 -7.940 1.711 1.00 88.00 191 GLY A O 1
ATOM 1418 N N . LEU A 1 192 ? -0.635 -8.448 0.313 1.00 90.31 192 LEU A N 1
ATOM 1419 C CA . LEU A 1 192 ? 0.253 -8.967 1.352 1.00 90.31 192 LEU A CA 1
ATOM 1420 C C . LEU A 1 192 ? 0.575 -7.891 2.397 1.00 90.31 192 LEU A C 1
ATOM 1422 O O . LEU A 1 192 ? 0.429 -8.140 3.594 1.00 90.31 192 LEU A O 1
ATOM 1426 N N . MET A 1 193 ? 0.965 -6.689 1.965 1.00 91.38 193 MET A N 1
ATOM 1427 C CA . MET A 1 193 ? 1.286 -5.586 2.876 1.00 91.38 193 MET A CA 1
ATOM 1428 C C . MET A 1 193 ? 0.086 -5.158 3.722 1.00 91.38 193 MET A C 1
ATOM 1430 O O . MET A 1 193 ? 0.239 -4.920 4.920 1.00 91.38 193 MET A O 1
ATOM 1434 N N . VAL A 1 194 ? -1.105 -5.089 3.125 1.00 90.56 194 VAL A N 1
ATOM 1435 C CA . VAL A 1 194 ? -2.350 -4.736 3.814 1.00 90.56 194 VAL A CA 1
ATOM 1436 C C . VAL A 1 194 ? -2.690 -5.778 4.878 1.00 90.56 194 VAL A C 1
ATOM 1438 O O . VAL A 1 194 ? -2.926 -5.415 6.031 1.00 90.56 194 VAL A O 1
ATOM 1441 N N . ILE A 1 195 ? -2.658 -7.069 4.531 1.00 91.69 195 ILE A N 1
ATOM 1442 C CA . ILE A 1 195 ? -2.945 -8.162 5.472 1.00 91.69 195 ILE A CA 1
ATOM 1443 C C . ILE A 1 195 ? -1.920 -8.166 6.615 1.00 91.69 195 ILE A C 1
ATOM 1445 O O . ILE A 1 195 ? -2.307 -8.197 7.785 1.00 91.69 195 ILE A O 1
ATOM 1449 N N . SER A 1 196 ? -0.627 -8.056 6.299 1.00 89.31 196 SER A N 1
ATOM 1450 C CA . SER A 1 196 ? 0.447 -7.947 7.292 1.00 89.31 196 SER A CA 1
ATOM 1451 C C . SER A 1 196 ? 0.281 -6.731 8.208 1.00 89.31 196 SER A C 1
ATOM 1453 O O . SER A 1 196 ? 0.431 -6.847 9.425 1.00 89.31 196 SER A O 1
ATOM 1455 N N . GLY A 1 197 ? -0.065 -5.567 7.655 1.00 87.44 197 GLY A N 1
ATOM 1456 C CA . GLY A 1 197 ? -0.289 -4.340 8.418 1.00 87.44 197 GLY A CA 1
ATOM 1457 C C . GLY A 1 197 ? -1.472 -4.457 9.380 1.00 87.44 197 GLY A C 1
ATOM 1458 O O . GLY A 1 197 ? -1.351 -4.108 10.557 1.00 87.44 197 GLY A O 1
ATOM 1459 N N . PHE A 1 198 ? -2.599 -5.011 8.922 1.00 89.75 198 PHE A N 1
ATOM 1460 C CA . PHE A 1 198 ? -3.754 -5.266 9.784 1.00 89.75 198 PHE A CA 1
ATOM 1461 C C . PHE A 1 198 ? -3.464 -6.314 10.855 1.00 89.75 198 PHE A C 1
ATOM 1463 O O . PHE A 1 198 ? -3.908 -6.142 11.990 1.00 89.75 198 PHE A O 1
ATOM 1470 N N . ALA A 1 199 ? -2.686 -7.352 10.544 1.00 87.50 199 ALA A N 1
ATOM 1471 C CA . ALA A 1 199 ? -2.248 -8.325 11.537 1.00 87.50 199 ALA A CA 1
ATOM 1472 C C . ALA A 1 199 ? -1.414 -7.650 12.640 1.00 87.50 199 ALA A C 1
ATOM 1474 O O . ALA A 1 199 ? -1.712 -7.814 13.825 1.00 87.50 199 ALA A O 1
ATOM 1475 N N . LEU A 1 200 ? -0.422 -6.826 12.271 1.00 86.56 200 LEU A N 1
ATOM 1476 C CA . LEU A 1 200 ? 0.386 -6.056 13.227 1.00 86.56 200 LEU A CA 1
ATOM 1477 C C . LEU A 1 200 ? -0.475 -5.125 14.093 1.00 86.56 200 LEU A C 1
ATOM 1479 O O . LEU A 1 200 ? -0.262 -5.037 15.303 1.00 86.56 200 LEU A O 1
ATOM 1483 N N . LEU A 1 201 ? -1.470 -4.469 13.492 1.00 84.69 201 LEU A N 1
ATOM 1484 C CA . LEU A 1 201 ? -2.407 -3.596 14.199 1.00 84.69 201 LEU A CA 1
ATOM 1485 C C . LEU A 1 201 ? -3.352 -4.365 15.135 1.00 84.69 201 LEU A C 1
ATOM 1487 O O . LEU A 1 201 ? -3.705 -3.868 16.201 1.00 84.69 201 LEU A O 1
ATOM 1491 N N . ALA A 1 202 ? -3.786 -5.565 14.752 1.00 85.75 202 ALA A N 1
ATOM 1492 C CA . ALA A 1 202 ? -4.618 -6.409 15.601 1.00 85.75 202 ALA A CA 1
ATOM 1493 C C . ALA A 1 202 ? -3.840 -6.859 16.846 1.00 85.75 202 ALA A C 1
ATOM 1495 O O . ALA A 1 202 ? -4.357 -6.775 17.956 1.00 85.75 202 ALA A O 1
ATOM 1496 N N . MET A 1 203 ? -2.572 -7.246 16.675 1.00 83.50 203 MET A N 1
ATOM 1497 C CA . MET A 1 203 ? -1.703 -7.661 17.780 1.00 83.50 203 MET A CA 1
ATOM 1498 C C . MET A 1 203 ? -1.335 -6.512 18.728 1.00 83.50 203 MET A C 1
ATOM 1500 O O . MET A 1 203 ? -1.181 -6.748 19.922 1.00 83.50 203 MET A O 1
ATOM 1504 N N . SER A 1 204 ? -1.218 -5.271 18.239 1.00 79.81 204 SER A N 1
ATOM 1505 C CA . SER A 1 204 ? -0.899 -4.111 19.090 1.00 79.81 204 SER A CA 1
ATOM 1506 C C . SER A 1 204 ? -2.065 -3.639 19.963 1.00 79.81 204 SER A C 1
ATOM 1508 O O . SER A 1 204 ? -1.853 -2.896 20.920 1.00 79.81 204 SER A O 1
ATOM 1510 N N . ARG A 1 205 ? -3.294 -4.067 19.651 1.00 76.25 205 ARG A N 1
ATOM 1511 C CA . ARG A 1 205 ? -4.506 -3.735 20.411 1.00 76.25 205 ARG A CA 1
ATOM 1512 C C . ARG A 1 205 ? -4.816 -4.713 21.533 1.00 76.25 205 ARG A C 1
ATOM 1514 O O . ARG A 1 205 ? -5.670 -4.391 22.351 1.00 76.25 205 ARG A O 1
ATOM 1521 N N . THR A 1 206 ? -4.157 -5.868 21.578 1.00 66.12 206 THR A N 1
ATOM 1522 C CA . THR A 1 206 ? -4.314 -6.836 22.665 1.00 66.12 206 THR A CA 1
ATOM 1523 C C . THR A 1 206 ? -3.497 -6.354 23.861 1.00 66.12 206 THR A C 1
ATOM 1525 O O . THR A 1 206 ? -2.265 -6.397 23.806 1.00 66.12 206 THR A O 1
ATOM 1528 N N . PRO A 1 207 ? -4.128 -5.878 24.947 1.00 54.34 207 PRO A N 1
ATOM 1529 C CA . PRO A 1 207 ? -3.403 -5.539 26.157 1.00 54.34 207 PRO A CA 1
ATOM 1530 C C . PRO A 1 207 ? -2.819 -6.837 26.710 1.00 54.34 207 PRO A C 1
ATOM 1532 O O . PRO A 1 207 ? -3.543 -7.822 26.875 1.00 54.34 207 PRO A O 1
ATOM 1535 N N . GLY A 1 208 ? -1.513 -6.854 26.981 1.00 49.91 208 GLY A N 1
ATOM 1536 C CA . GLY A 1 208 ? -0.930 -7.912 27.794 1.00 49.91 208 GLY A CA 1
ATOM 1537 C C . GLY A 1 208 ? -1.729 -8.016 29.088 1.00 49.91 208 GLY A C 1
ATOM 1538 O O . GLY A 1 208 ? -2.034 -6.991 29.703 1.00 49.91 208 GLY A O 1
ATOM 1539 N N . HIS A 1 209 ? -2.110 -9.237 29.466 1.00 47.47 209 HIS A N 1
ATOM 1540 C CA . HIS A 1 209 ? -2.582 -9.518 30.815 1.00 47.47 209 HIS A CA 1
ATOM 1541 C C . HIS A 1 209 ? -1.613 -8.836 31.782 1.00 47.47 209 HIS A C 1
ATOM 1543 O O . HIS A 1 209 ? -0.437 -9.194 31.824 1.00 47.47 209 HIS A O 1
ATOM 1549 N N . HIS A 1 210 ? -2.102 -7.817 32.494 1.00 40.53 210 HIS A N 1
ATOM 1550 C CA . HIS A 1 210 ? -1.426 -7.260 33.654 1.00 40.53 210 HIS A CA 1
ATOM 1551 C C . HIS A 1 210 ? -1.183 -8.440 34.588 1.00 40.53 210 HIS A C 1
ATOM 1553 O O . HIS A 1 210 ? -2.099 -8.963 35.223 1.00 40.53 210 HIS A O 1
ATOM 1559 N N . GLN A 1 211 ? 0.048 -8.926 34.586 1.00 46.28 211 GLN A N 1
ATOM 1560 C CA . GLN A 1 211 ? 0.554 -9.784 35.625 1.00 46.28 211 GLN A CA 1
ATOM 1561 C C . GLN A 1 211 ? 0.878 -8.826 36.767 1.00 46.28 211 GLN A C 1
ATOM 1563 O O . GLN A 1 211 ? 2.000 -8.339 36.882 1.00 46.28 211 GLN A O 1
ATOM 1568 N N . ASP A 1 212 ? -0.152 -8.483 37.546 1.00 42.72 212 ASP A N 1
ATOM 1569 C CA . ASP A 1 212 ? -0.013 -7.818 38.840 1.00 42.72 212 ASP A CA 1
ATOM 1570 C C . ASP A 1 212 ? 0.682 -8.796 39.796 1.00 42.72 212 ASP A C 1
ATOM 1572 O O . ASP A 1 212 ? 0.077 -9.432 40.657 1.00 42.72 212 ASP A O 1
ATOM 1576 N N . ALA A 1 213 ? 1.993 -8.950 39.616 1.00 46.94 213 ALA A N 1
ATOM 1577 C CA . ALA A 1 213 ? 2.877 -9.370 40.681 1.00 46.94 213 ALA A CA 1
ATOM 1578 C C . ALA A 1 213 ? 2.937 -8.203 41.672 1.00 46.94 213 ALA A C 1
ATOM 1580 O O . ALA A 1 213 ? 3.714 -7.266 41.502 1.00 46.94 213 ALA A O 1
ATOM 1581 N N . ALA A 1 214 ? 2.060 -8.234 42.673 1.00 52.09 214 ALA A N 1
ATOM 1582 C CA . ALA A 1 214 ? 2.096 -7.316 43.799 1.00 52.09 214 ALA A CA 1
ATOM 1583 C C . ALA A 1 214 ? 3.436 -7.460 44.551 1.00 52.09 214 ALA A C 1
ATOM 1585 O O . ALA A 1 214 ? 3.720 -8.545 45.064 1.00 52.09 214 ALA A O 1
ATOM 1586 N N . PRO A 1 215 ? 4.255 -6.401 44.686 1.00 55.22 215 PRO A N 1
ATOM 1587 C CA . PRO A 1 215 ? 5.330 -6.394 45.660 1.00 55.22 215 PRO A CA 1
ATOM 1588 C C . PRO A 1 215 ? 4.763 -6.008 47.033 1.00 55.22 215 PRO A C 1
ATOM 1590 O O . PRO A 1 215 ? 4.448 -4.855 47.311 1.00 55.22 215 PRO A O 1
ATOM 1593 N N . THR A 1 216 ? 4.606 -7.033 47.867 1.00 53.16 216 THR A N 1
ATOM 1594 C CA . THR A 1 216 ? 4.842 -7.074 49.317 1.00 53.16 216 THR A CA 1
ATOM 1595 C C . THR A 1 216 ? 4.877 -5.723 50.051 1.00 53.16 216 THR A C 1
ATOM 1597 O O . THR A 1 216 ? 5.930 -5.103 50.202 1.00 53.16 216 THR A O 1
ATOM 1600 N N . SER A 1 217 ? 3.749 -5.310 50.633 1.00 52.62 217 SER A N 1
ATOM 1601 C CA . SER A 1 217 ? 3.748 -4.355 51.745 1.00 52.62 217 SER A CA 1
ATOM 1602 C C . SER A 1 217 ? 4.249 -5.069 53.004 1.00 52.62 217 SER A C 1
ATOM 1604 O O . SER A 1 217 ? 3.488 -5.773 53.669 1.00 52.62 217 SER A O 1
ATOM 1606 N N . CYS A 1 218 ? 5.537 -4.928 53.319 1.00 53.25 218 CYS A N 1
ATOM 1607 C CA . CYS A 1 218 ? 6.080 -5.401 54.587 1.00 53.25 218 CYS A CA 1
ATOM 1608 C C . CYS A 1 218 ? 5.607 -4.469 55.713 1.00 53.25 218 CYS A C 1
ATOM 1610 O O . CYS A 1 218 ? 5.864 -3.263 55.702 1.00 53.25 218 CYS A O 1
ATOM 1612 N N . SER A 1 219 ? 4.855 -5.050 56.645 1.00 61.12 219 SER A N 1
ATOM 1613 C CA . SER A 1 219 ? 4.305 -4.407 57.830 1.00 61.12 219 SER A CA 1
ATOM 1614 C C . SER A 1 219 ? 5.395 -4.085 58.850 1.00 61.12 219 SER A C 1
ATOM 1616 O O . SER A 1 219 ? 6.236 -4.916 59.178 1.00 61.12 219 SER A O 1
ATOM 1618 N N . ARG A 1 220 ? 5.281 -2.876 59.397 1.00 53.62 220 ARG A N 1
ATOM 1619 C CA . ARG A 1 220 ? 5.789 -2.398 60.686 1.00 53.62 220 ARG A CA 1
ATOM 1620 C C . ARG A 1 220 ? 5.663 -3.456 61.797 1.00 53.62 220 ARG A C 1
ATOM 1622 O O . ARG A 1 220 ? 4.576 -4.000 61.985 1.00 53.62 220 ARG A O 1
ATOM 1629 N N . ALA A 1 221 ? 6.736 -3.647 62.565 1.00 52.34 221 ALA A N 1
ATOM 1630 C CA . ALA A 1 221 ? 6.708 -4.179 63.928 1.00 52.34 221 ALA A CA 1
ATOM 1631 C C . ALA A 1 221 ? 7.889 -3.588 64.727 1.00 52.34 221 ALA A C 1
ATOM 1633 O O . ALA A 1 221 ? 9.033 -3.988 64.531 1.00 52.34 221 ALA A O 1
ATOM 1634 N N . GLU A 1 222 ? 7.597 -2.604 65.580 1.00 43.75 222 GLU A N 1
ATOM 1635 C CA . GLU A 1 222 ? 8.396 -2.284 66.773 1.00 43.75 222 GLU A CA 1
ATOM 1636 C C . GLU A 1 222 ? 7.815 -3.067 67.957 1.00 43.75 222 GLU A C 1
ATOM 1638 O O . GLU A 1 222 ? 6.596 -3.277 68.016 1.00 43.75 222 GLU A O 1
ATOM 1643 N N . PRO A 1 223 ? 8.673 -3.472 68.895 1.00 63.66 223 PRO A N 1
ATOM 1644 C CA . PRO A 1 223 ? 8.404 -3.245 70.311 1.00 63.66 223 PRO A CA 1
ATOM 1645 C C . PRO A 1 223 ? 9.382 -2.248 70.944 1.00 63.66 223 PRO A C 1
ATOM 1647 O O . PRO A 1 223 ? 10.589 -2.299 70.611 1.00 63.66 223 PRO A O 1
#

pLDDT: mean 77.48, std 14.2, range [40.41, 92.38]

Sequence (223 aa):
MTPLNPELVTQIQQAIETARAAGEPPPGRPTLVRLTGATDHAIRKALAELATEDTSPGDTSTPPSPATPPARTTDGRLVAWAGFVFGSVMSIAANVLHTWLPAEHHPAGWSPGLAPQIGAAVWPIGLLLSVEVLSRIHWPKGWQWTLARFGGTGTVALGSAVISYGHLRDLLLAWHYGPLAAAVGPLVLDGLMVISGFALLAMSRTPGHHQDAAPTSCSRAEP